Protein AF-A0A3Q9GGA9-F1 (afdb_monomer)

Sequence (286 aa):
MDYTLTLPASIRRTEVAKLIAQATGTEARYLKAPSMAYQIGEYLLTRDARLEGPELTEQLRQVLAGRGITITDPAEEVGLAIMVPAVSLGERGRDNLTALMRAYGPLIARALSLPAPAGVEYIRHEDAGLVARFAWFTTLPDAEVVSACQDFIAALVAMAKTARRVRGRAPQDDNDRYAMRTFLNRLGLTGDEHKTTRRVLTRHLSGNGAWRTPPAPKTPAASEGLGVRPGCRIRLLGDSDTEAGLRAGMEGEVIVVDSLGTIHVAWDDGTSLGLIPGVDRYQVLG

InterPro domains:
  IPR025463 Domain of unknown function DUF4314 [PF14192] (230-284)

Secondary structure (DSSP, 8-state):
-EEEEE--TT--HHHHHHHHHHHHT--EEE--TTT--EEETTEEE-TTSEEESSPPPHHHHHHHHTTT-EEE---------EEEESGGGHHHHHHHHHHHHHHHHHHHHHHTT-SS----EEEEETTTEEEEEE---SSPPPHHHHHHHHHHHHHHHHHHHH-S----S----S-HHHHHHHHHHHTT--SSTTHHHHHHHHTT--S-SS-SS----------------TT-EEEE-S--SSTT---TT-EEEEEEE-TT--EEEEETTS----B-BTTB-EEE--

Structure (mmCIF, N/CA/C/O backbone):
data_AF-A0A3Q9GGA9-F1
#
_entry.id   AF-A0A3Q9GGA9-F1
#
loop_
_atom_site.group_PDB
_atom_site.id
_atom_site.type_symbol
_atom_site.label_atom_id
_atom_site.label_alt_id
_atom_site.label_comp_id
_atom_site.label_asym_id
_atom_site.label_entity_id
_atom_site.label_seq_id
_atom_site.pdbx_PDB_ins_code
_atom_site.Cartn_x
_atom_site.Cartn_y
_atom_site.Cartn_z
_atom_site.occupancy
_atom_site.B_iso_or_equiv
_atom_site.auth_seq_id
_atom_site.auth_comp_id
_atom_site.auth_asym_id
_atom_site.auth_atom_id
_atom_site.pdbx_PDB_model_num
ATOM 1 N N . MET A 1 1 ? -14.017 5.728 16.970 1.00 80.31 1 MET A N 1
ATOM 2 C CA . MET A 1 1 ? -14.692 4.677 16.179 1.00 80.31 1 MET A CA 1
ATOM 3 C C . MET A 1 1 ? -16.156 5.059 16.025 1.00 80.31 1 MET A C 1
ATOM 5 O O . MET A 1 1 ? -16.638 5.841 16.837 1.00 80.31 1 MET A O 1
ATOM 9 N N . ASP A 1 2 ? -16.824 4.581 14.977 1.00 88.12 2 ASP A N 1
ATOM 10 C CA . ASP A 1 2 ? -18.204 4.959 14.649 1.00 88.12 2 ASP A CA 1
ATOM 11 C C . ASP A 1 2 ? -19.031 3.704 14.362 1.00 88.12 2 ASP A C 1
ATOM 13 O O . ASP A 1 2 ? -18.882 3.065 13.322 1.00 88.12 2 ASP A O 1
ATOM 17 N N . TYR A 1 3 ? -19.850 3.318 15.334 1.00 92.19 3 TYR A N 1
ATOM 18 C CA . TYR A 1 3 ? -20.654 2.103 15.298 1.00 92.19 3 TYR A CA 1
ATOM 19 C C . TYR A 1 3 ? -22.065 2.433 14.834 1.00 92.19 3 TYR A C 1
ATOM 21 O O . TYR A 1 3 ? -22.698 3.356 15.352 1.00 92.19 3 TYR A O 1
ATOM 29 N N . THR A 1 4 ? -22.614 1.634 13.925 1.00 93.38 4 THR A N 1
ATOM 30 C CA . THR A 1 4 ? -24.027 1.764 13.548 1.00 93.38 4 THR A CA 1
ATOM 31 C C . THR A 1 4 ? -24.875 0.861 14.437 1.00 93.38 4 THR A C 1
ATOM 33 O O . THR A 1 4 ? -24.661 -0.350 14.481 1.00 93.38 4 THR A O 1
ATOM 36 N N . LEU A 1 5 ? -25.851 1.432 15.149 1.00 95.06 5 LEU A N 1
ATOM 37 C CA . LEU A 1 5 ? -26.781 0.670 15.981 1.00 95.06 5 LEU A CA 1
ATOM 38 C C . LEU A 1 5 ? -28.092 0.448 15.227 1.00 95.06 5 LEU A C 1
ATOM 40 O O . LEU A 1 5 ? -28.821 1.394 14.926 1.00 95.06 5 LEU A O 1
ATOM 44 N N . THR A 1 6 ? -28.438 -0.813 14.986 1.00 95.19 6 THR A N 1
ATOM 45 C CA . THR A 1 6 ? -29.776 -1.175 14.506 1.00 95.19 6 THR A CA 1
ATOM 46 C C . THR A 1 6 ? -30.684 -1.385 15.711 1.00 95.19 6 THR A C 1
ATOM 48 O O . THR A 1 6 ? -30.469 -2.291 16.518 1.00 95.19 6 THR A O 1
ATOM 51 N N . LEU A 1 7 ? -31.685 -0.513 15.857 1.00 94.69 7 LEU A N 1
ATOM 52 C CA . LEU A 1 7 ? -32.603 -0.521 16.996 1.00 94.69 7 LEU A CA 1
ATOM 53 C C . LEU A 1 7 ? -33.878 -1.316 16.664 1.00 94.69 7 LEU A C 1
ATOM 55 O O . LEU A 1 7 ? -34.486 -1.065 15.621 1.00 94.69 7 LEU A O 1
ATOM 59 N N . PRO A 1 8 ? -34.349 -2.210 17.552 1.00 92.62 8 PRO A N 1
ATOM 60 C CA . PRO A 1 8 ? -35.692 -2.773 17.456 1.00 92.62 8 PRO A CA 1
ATOM 61 C C . PRO A 1 8 ? -36.761 -1.678 17.475 1.00 92.62 8 PRO A C 1
ATOM 63 O O . PRO A 1 8 ? -36.614 -0.677 18.177 1.00 92.62 8 PRO A O 1
ATOM 66 N N . ALA A 1 9 ? -37.888 -1.902 16.795 1.00 89.94 9 ALA A N 1
ATOM 67 C CA . ALA A 1 9 ? -38.994 -0.938 16.732 1.00 89.94 9 ALA A CA 1
ATOM 68 C C . ALA A 1 9 ? -39.545 -0.520 18.114 1.00 89.94 9 ALA A C 1
ATOM 70 O O . ALA A 1 9 ? -40.136 0.548 18.255 1.00 89.94 9 ALA A O 1
ATOM 71 N N . SER A 1 10 ? -39.351 -1.355 19.138 1.00 90.50 10 SER A N 1
ATOM 72 C CA . SER A 1 10 ? -39.790 -1.117 20.514 1.00 90.50 10 SER A CA 1
ATOM 73 C C . SER A 1 10 ? -38.845 -0.241 21.345 1.00 90.50 10 SER A C 1
ATOM 75 O O . SER A 1 10 ? -39.246 0.202 22.420 1.00 90.50 10 SER A O 1
ATOM 77 N N . ILE A 1 11 ? -37.615 0.022 20.888 1.00 92.88 11 ILE A N 1
ATOM 78 C CA . ILE A 1 11 ? -36.584 0.706 21.681 1.00 92.88 11 ILE A CA 1
ATOM 79 C C . ILE A 1 11 ? -36.348 2.123 21.171 1.00 92.88 11 ILE A C 1
ATOM 81 O O . ILE A 1 11 ? -36.087 2.366 19.994 1.00 92.88 11 ILE A O 1
ATOM 85 N N . ARG A 1 12 ? -36.373 3.086 22.096 1.00 93.12 12 ARG A N 1
ATOM 86 C CA . ARG A 1 12 ? -36.085 4.497 21.805 1.00 93.12 12 ARG A CA 1
ATOM 87 C C . ARG A 1 12 ? -34.624 4.844 22.078 1.00 93.12 12 ARG A C 1
ATOM 89 O O . ARG A 1 12 ? -34.034 4.359 23.038 1.00 93.12 12 ARG A O 1
ATOM 96 N N . ARG A 1 13 ? -34.062 5.804 21.330 1.00 93.81 13 ARG A N 1
ATOM 97 C CA . ARG A 1 13 ? -32.674 6.287 21.514 1.00 93.81 13 ARG A CA 1
ATOM 98 C C . ARG A 1 13 ? -32.367 6.759 22.942 1.00 93.81 13 ARG A C 1
ATOM 100 O O . ARG A 1 13 ? -31.267 6.553 23.437 1.00 93.81 13 ARG A O 1
ATOM 107 N N . THR A 1 14 ? -33.345 7.351 23.632 1.00 95.12 14 THR A N 1
ATOM 108 C CA . THR A 1 14 ? -33.200 7.725 25.050 1.00 95.12 14 THR A CA 1
ATOM 109 C C . THR A 1 14 ? -32.963 6.522 25.964 1.00 95.12 14 THR A C 1
ATOM 111 O O . THR A 1 14 ? -32.269 6.667 26.965 1.00 95.12 14 THR A O 1
ATOM 114 N N . GLU A 1 15 ? -33.540 5.361 25.659 1.00 95.25 15 GLU A N 1
ATOM 115 C CA . GLU A 1 15 ? -33.334 4.137 26.435 1.00 95.25 15 GLU A CA 1
ATOM 116 C C . GLU A 1 15 ? -31.951 3.559 26.146 1.00 95.25 15 GLU A C 1
ATOM 118 O O . GLU A 1 15 ? -31.249 3.190 27.081 1.00 95.25 15 GLU A O 1
ATOM 123 N N . VAL A 1 16 ? -31.514 3.598 24.884 1.00 96.31 16 VAL A N 1
ATOM 124 C CA . VAL A 1 16 ? -30.141 3.248 24.487 1.00 96.31 16 VAL A CA 1
ATOM 125 C C . VAL A 1 16 ? -29.120 4.115 25.231 1.00 96.31 16 VAL A C 1
ATOM 127 O O . VAL A 1 16 ? -28.198 3.585 25.840 1.00 96.31 16 VAL A O 1
ATOM 130 N N . ALA A 1 17 ? -29.324 5.435 25.277 1.00 96.62 17 ALA A N 1
ATOM 131 C CA . ALA A 1 17 ? -28.444 6.347 26.009 1.00 96.62 17 ALA A CA 1
ATOM 132 C C . ALA A 1 17 ? -28.357 6.003 27.507 1.00 96.62 17 ALA A C 1
ATOM 134 O O . ALA A 1 17 ? -27.271 6.015 28.080 1.00 96.62 17 ALA A O 1
ATOM 135 N N . LYS A 1 18 ? -29.489 5.649 28.135 1.00 95.56 18 LYS A N 1
ATOM 136 C CA . LYS A 1 18 ? -29.531 5.210 29.541 1.00 95.56 18 LYS A CA 1
ATOM 137 C C . LYS A 1 18 ? -28.800 3.885 29.756 1.00 95.56 18 LYS A C 1
ATOM 139 O O . LYS A 1 18 ? -28.110 3.748 30.758 1.00 95.56 18 LYS A O 1
ATOM 144 N N . LEU A 1 19 ? -28.941 2.932 28.836 1.00 95.56 19 LEU A N 1
ATOM 145 C CA . LEU A 1 19 ? -28.246 1.644 28.901 1.00 95.56 19 LEU A CA 1
ATOM 146 C C . LEU A 1 19 ? -26.728 1.828 28.823 1.00 95.56 19 LEU A C 1
ATOM 148 O O . LEU A 1 19 ? -26.008 1.280 29.652 1.00 95.56 19 LEU A O 1
ATOM 152 N N . ILE A 1 20 ? -26.251 2.646 27.880 1.00 95.94 20 ILE A N 1
ATOM 153 C CA . ILE A 1 20 ? -24.819 2.950 27.734 1.00 95.94 20 ILE A CA 1
ATOM 154 C C . ILE A 1 20 ? -24.301 3.677 28.984 1.00 95.94 20 ILE A C 1
ATOM 156 O O . ILE A 1 20 ? -23.245 3.325 29.503 1.00 95.94 20 ILE A O 1
ATOM 160 N N . ALA A 1 21 ? -25.056 4.643 29.514 1.00 96.06 21 ALA A N 1
ATOM 161 C CA . ALA A 1 21 ? -24.714 5.362 30.743 1.00 96.06 21 ALA A CA 1
ATOM 162 C C . ALA A 1 21 ? -24.572 4.415 31.947 1.00 96.06 21 ALA A C 1
ATOM 164 O O . ALA A 1 21 ? -23.571 4.458 32.658 1.00 96.06 21 ALA A O 1
ATOM 165 N N . GLN A 1 22 ? -25.521 3.491 32.125 1.00 94.38 22 GLN A N 1
ATOM 166 C CA . GLN A 1 22 ? -25.471 2.480 33.187 1.00 94.38 22 GLN A CA 1
ATOM 167 C C . GLN A 1 22 ? -24.279 1.534 33.034 1.00 94.38 22 GLN A C 1
ATOM 169 O O . GLN A 1 22 ? -23.590 1.260 34.012 1.00 94.38 22 GLN A O 1
ATOM 174 N N . ALA A 1 23 ? -24.025 1.053 31.817 1.00 92.75 23 ALA A N 1
ATOM 175 C CA . ALA A 1 23 ? -22.935 0.121 31.544 1.00 92.75 23 ALA A CA 1
ATOM 176 C C . ALA A 1 23 ? -21.546 0.765 31.693 1.00 92.75 23 ALA A C 1
ATOM 178 O O . ALA A 1 23 ? -20.603 0.092 32.094 1.00 92.75 23 ALA A O 1
ATOM 179 N N . THR A 1 24 ? -21.418 2.058 31.388 1.00 92.50 24 THR A N 1
ATOM 180 C CA . THR A 1 24 ? -20.147 2.799 31.486 1.00 92.50 24 THR A CA 1
ATOM 181 C C . THR A 1 24 ? -19.965 3.522 32.823 1.00 92.50 24 THR A C 1
ATOM 183 O O . THR A 1 24 ? -18.896 4.070 33.073 1.00 92.50 24 THR A O 1
ATOM 186 N N . GLY A 1 25 ? -20.987 3.545 33.687 1.00 93.12 25 GLY A N 1
ATOM 187 C CA . GLY A 1 25 ? -20.960 4.295 34.946 1.00 93.12 25 GLY A CA 1
ATOM 188 C C . GLY A 1 25 ? -20.923 5.817 34.754 1.00 93.12 25 GLY A C 1
ATOM 189 O O . GLY A 1 25 ? -20.438 6.533 35.627 1.00 93.12 25 GLY A O 1
ATOM 190 N N . THR A 1 26 ? -21.408 6.314 33.614 1.00 94.06 26 THR A N 1
ATOM 191 C CA . THR A 1 26 ? -21.434 7.745 33.268 1.00 94.06 26 THR A CA 1
ATOM 192 C C . THR A 1 26 ? -22.868 8.267 33.162 1.00 94.06 26 THR A C 1
ATOM 194 O O . THR A 1 26 ? -23.826 7.501 33.221 1.00 94.06 26 THR A O 1
ATOM 197 N N . GLU A 1 27 ? -23.051 9.583 33.027 1.00 93.94 27 GLU A N 1
ATOM 198 C CA . GLU A 1 27 ? -24.373 10.191 32.831 1.00 93.94 27 GLU A CA 1
ATOM 199 C C . GLU A 1 27 ? -24.658 10.449 31.341 1.00 93.94 27 GLU A C 1
ATOM 201 O O . GLU A 1 27 ? -23.778 10.874 30.593 1.00 93.94 27 GLU A O 1
ATOM 206 N N . ALA A 1 28 ? -25.909 10.240 30.912 1.00 96.50 28 ALA A N 1
ATOM 207 C CA . ALA A 1 28 ? -26.372 10.575 29.566 1.00 96.50 28 ALA A CA 1
ATOM 208 C C . ALA A 1 28 ? -26.939 12.003 29.502 1.00 96.50 28 ALA A C 1
ATOM 210 O O . ALA A 1 28 ? -28.045 12.269 29.980 1.00 96.50 28 ALA A O 1
ATOM 211 N N . ARG A 1 29 ? -26.238 12.912 28.821 1.00 97.31 29 ARG A N 1
ATOM 212 C CA . ARG A 1 29 ? -26.657 14.306 28.618 1.00 97.31 29 ARG A CA 1
ATOM 213 C C . ARG A 1 29 ? -27.181 14.536 27.202 1.00 97.31 29 ARG A C 1
ATOM 215 O O . ARG A 1 29 ? -26.458 14.374 26.225 1.00 97.31 29 ARG A O 1
ATOM 222 N N . TYR A 1 30 ? -28.426 14.991 27.077 1.00 97.06 30 TYR A N 1
ATOM 223 C CA . TYR A 1 30 ? -29.014 15.357 25.783 1.00 97.06 30 TYR A CA 1
ATOM 224 C C . TYR A 1 30 ? -28.527 16.735 25.302 1.00 97.06 30 TYR A C 1
ATOM 226 O O . TYR A 1 30 ? -28.692 17.734 26.00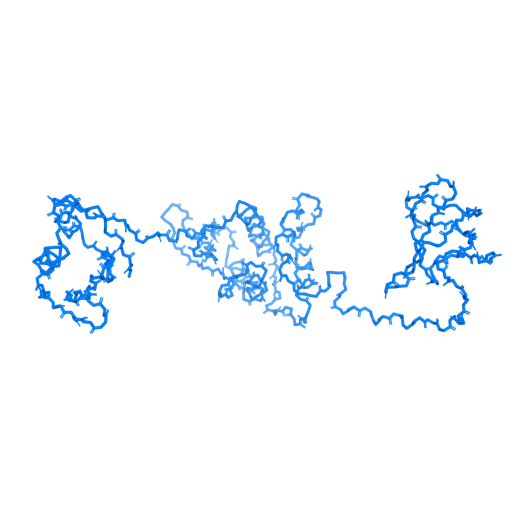8 1.00 97.06 30 TYR A O 1
ATOM 234 N N . LEU A 1 31 ? -27.966 16.805 24.091 1.00 95.56 31 LEU A N 1
ATOM 235 C CA . LEU A 1 31 ? -27.296 17.998 23.550 1.00 95.56 31 LEU A CA 1
ATOM 236 C C . LEU A 1 31 ? -28.227 19.008 22.853 1.00 95.56 31 LEU A C 1
ATOM 238 O O . LEU A 1 31 ? -27.761 20.061 22.431 1.00 95.56 31 LEU A O 1
ATOM 242 N N . LYS A 1 32 ? -29.543 18.744 22.800 1.00 94.38 32 LYS A N 1
ATOM 243 C CA . LYS A 1 32 ? -30.561 19.607 22.154 1.00 94.38 32 LYS A CA 1
ATOM 244 C C . LYS A 1 32 ? -30.238 19.898 20.672 1.00 94.38 32 LYS A C 1
ATOM 246 O O . LYS A 1 32 ? -29.364 19.278 20.078 1.00 94.38 32 LYS A O 1
ATOM 251 N N . ALA A 1 33 ? -31.021 20.759 20.023 1.00 90.56 33 ALA A N 1
ATOM 252 C CA . ALA A 1 33 ? -30.777 21.158 18.635 1.00 90.56 33 ALA A CA 1
ATOM 253 C C . ALA A 1 33 ? -29.443 21.934 18.504 1.00 90.56 33 ALA A C 1
ATOM 255 O O . ALA A 1 33 ? -29.099 22.669 19.432 1.00 90.56 33 ALA A O 1
ATOM 256 N N . PRO A 1 34 ? -28.708 21.810 17.378 1.00 89.31 34 PRO A N 1
ATOM 257 C CA . PRO A 1 34 ? -29.097 21.123 16.139 1.00 89.31 34 PRO A CA 1
ATOM 258 C C . PRO A 1 34 ? -28.774 19.618 16.098 1.00 89.31 34 PRO A C 1
ATOM 260 O O . PRO A 1 34 ? -29.365 18.910 15.289 1.00 89.31 34 PRO A O 1
ATOM 263 N N . SER A 1 35 ? -27.883 19.108 16.956 1.00 92.75 35 SER A N 1
ATOM 264 C CA . SER A 1 35 ? -27.409 17.715 16.865 1.00 92.75 35 SER A CA 1
ATOM 265 C C . SER A 1 35 ? -28.417 16.692 17.392 1.00 92.75 35 SER A C 1
ATOM 267 O O . SER A 1 35 ? -28.511 15.580 16.876 1.00 92.75 35 SER A O 1
ATOM 269 N N . MET A 1 36 ? -29.172 17.054 18.435 1.00 95.75 36 MET A N 1
ATOM 270 C CA . MET A 1 36 ? -30.090 16.172 19.163 1.00 95.75 36 MET A CA 1
ATOM 271 C C . MET A 1 36 ? -29.412 14.879 19.659 1.00 95.75 36 MET A C 1
ATOM 273 O O . MET A 1 36 ? -30.080 13.870 19.872 1.00 95.75 36 MET A O 1
ATOM 277 N N . ALA A 1 37 ? -28.093 14.875 19.838 1.00 96.81 37 ALA A N 1
ATOM 278 C CA . ALA A 1 37 ? -27.340 13.703 20.278 1.00 96.81 37 ALA A CA 1
ATOM 279 C C . ALA A 1 37 ? -27.382 13.529 21.810 1.00 96.81 37 ALA A C 1
ATOM 281 O O . ALA A 1 37 ? -27.782 14.442 22.540 1.00 96.81 37 ALA A O 1
ATOM 282 N N . TYR A 1 38 ? -26.966 12.361 22.301 1.00 97.69 38 TYR A N 1
ATOM 283 C CA . TYR A 1 38 ? -26.700 12.118 23.722 1.00 97.69 38 TYR A CA 1
ATOM 284 C C . TYR A 1 38 ? -25.195 11.952 23.944 1.00 97.69 38 TYR A C 1
ATOM 286 O O . TYR A 1 38 ? -24.601 11.038 23.382 1.00 97.69 38 TYR A O 1
ATOM 294 N N . GLN A 1 39 ? -24.597 12.808 24.773 1.00 97.62 39 GLN A N 1
ATOM 295 C CA . GLN A 1 39 ? -23.230 12.636 25.269 1.00 97.62 39 GLN A CA 1
ATOM 296 C C . GLN A 1 39 ? -23.253 11.705 26.483 1.00 97.62 39 GLN A C 1
ATOM 298 O O . GLN A 1 39 ? -24.007 11.964 27.423 1.00 97.62 39 GLN A O 1
ATOM 303 N N . ILE A 1 40 ? -22.456 10.639 26.469 1.00 97.62 40 ILE A N 1
ATOM 304 C CA . ILE A 1 40 ? -22.396 9.606 27.510 1.00 97.62 40 ILE A CA 1
ATOM 305 C C . ILE A 1 40 ? -20.919 9.286 27.776 1.00 97.62 40 ILE A C 1
ATOM 307 O O . ILE A 1 40 ? -20.323 8.443 27.107 1.00 97.62 40 ILE A O 1
ATOM 311 N N . GLY A 1 41 ? -20.292 10.014 28.703 1.00 94.69 41 GLY A N 1
ATOM 312 C CA . GLY A 1 41 ? -18.838 9.939 28.882 1.00 94.69 41 GLY A CA 1
ATOM 313 C C . GLY A 1 41 ? -18.100 10.306 27.589 1.00 94.69 41 GLY A C 1
ATOM 314 O O . GLY A 1 41 ? -18.317 11.390 27.050 1.00 94.69 41 GLY A O 1
ATOM 315 N N . GLU A 1 42 ? -17.267 9.395 27.081 1.00 94.38 42 GLU A N 1
ATOM 316 C CA . GLU A 1 42 ? -16.546 9.530 25.801 1.00 94.38 42 GLU A CA 1
ATOM 317 C C . GLU A 1 42 ? -17.373 9.118 24.573 1.00 94.38 42 GLU A C 1
ATOM 319 O O . GLU A 1 42 ? -16.915 9.272 23.441 1.00 94.38 42 GLU A O 1
ATOM 324 N N . TYR A 1 43 ? -18.587 8.606 24.779 1.00 96.69 43 TYR A N 1
ATOM 325 C CA . TYR A 1 43 ? -19.476 8.212 23.696 1.00 96.69 43 TYR A CA 1
ATOM 326 C C . TYR A 1 43 ? -20.451 9.329 23.317 1.00 96.69 43 TYR A C 1
ATOM 328 O O . TYR A 1 43 ? -20.988 10.037 24.172 1.00 96.69 43 TYR A O 1
ATOM 336 N N . LEU A 1 44 ? -20.754 9.429 22.029 1.00 97.31 44 LEU A N 1
ATOM 337 C CA . LEU A 1 44 ? -21.772 10.299 21.462 1.00 97.31 44 LEU A CA 1
ATOM 338 C C . LEU A 1 44 ? -22.768 9.452 20.665 1.00 97.31 44 LEU A C 1
ATOM 340 O O . LEU A 1 44 ? -22.448 8.905 19.615 1.00 97.31 44 LEU A O 1
ATOM 344 N N . LEU A 1 45 ? -24.001 9.357 21.157 1.00 97.38 45 LEU A N 1
ATOM 345 C CA . LEU A 1 45 ? -25.092 8.681 20.459 1.00 97.38 45 LEU A CA 1
ATOM 346 C C . LEU A 1 45 ? -25.867 9.695 19.607 1.00 97.38 45 LEU A C 1
ATOM 348 O O . LEU A 1 45 ? -26.646 10.504 20.129 1.00 97.38 45 LEU A O 1
ATOM 352 N N . THR A 1 46 ? -25.646 9.657 18.297 1.00 96.75 46 THR A N 1
ATOM 353 C CA . THR A 1 46 ? -26.182 10.612 17.319 1.00 96.75 46 THR A CA 1
ATOM 354 C C . THR A 1 46 ? -27.667 10.404 17.039 1.00 96.75 46 THR A C 1
ATOM 356 O O . THR A 1 46 ? -28.274 9.407 17.440 1.00 96.75 46 THR A O 1
ATOM 359 N N . ARG A 1 47 ? -28.292 11.352 16.324 1.00 94.56 47 ARG A N 1
ATOM 360 C CA . ARG A 1 47 ? -29.722 11.267 16.008 1.00 94.56 47 ARG A CA 1
ATOM 361 C C . ARG A 1 47 ? -30.081 10.004 15.223 1.00 94.56 47 ARG A C 1
ATOM 363 O O . ARG A 1 47 ? -31.127 9.413 15.499 1.00 94.56 47 ARG A O 1
ATOM 370 N N . ASP A 1 48 ? -29.187 9.589 14.339 1.00 92.81 48 ASP A N 1
ATOM 371 C CA . ASP A 1 48 ? -29.389 8.516 13.368 1.00 92.81 48 ASP A CA 1
ATOM 372 C C . ASP A 1 48 ? -28.906 7.154 13.907 1.00 92.81 48 ASP A C 1
ATOM 374 O O . ASP A 1 48 ? -28.543 6.266 13.147 1.00 92.81 48 ASP A O 1
ATOM 378 N N . ALA A 1 49 ? -28.898 7.000 15.239 1.00 93.44 49 ALA A N 1
ATOM 379 C CA . ALA A 1 49 ? -28.494 5.787 15.951 1.00 93.44 49 ALA A CA 1
ATOM 380 C C . ALA A 1 49 ? -27.054 5.325 15.651 1.00 93.44 49 ALA A C 1
ATOM 382 O O . ALA A 1 49 ? -26.751 4.136 15.726 1.00 93.44 49 ALA A O 1
ATOM 383 N N . ARG A 1 50 ? -26.142 6.267 15.380 1.00 94.38 50 ARG A N 1
ATOM 384 C CA . ARG A 1 50 ? -24.698 5.992 15.376 1.00 94.38 50 ARG A CA 1
ATOM 385 C C . ARG A 1 50 ? -24.110 6.287 16.743 1.00 94.38 50 ARG A C 1
ATOM 387 O O . ARG A 1 50 ? -24.498 7.268 17.380 1.00 94.38 50 ARG A O 1
ATOM 394 N N . LEU A 1 51 ? -23.203 5.437 17.191 1.00 95.88 51 LEU A N 1
ATOM 395 C CA . LEU A 1 51 ? -22.467 5.610 18.430 1.00 95.88 51 LEU A CA 1
ATOM 396 C C . LEU A 1 51 ? -21.019 5.927 18.074 1.00 95.88 51 LEU A C 1
ATOM 398 O O . LEU A 1 51 ? -20.296 5.072 17.579 1.00 95.88 51 LEU A O 1
ATOM 402 N N . GLU A 1 52 ? -20.602 7.157 18.315 1.00 95.12 52 GLU A N 1
ATOM 403 C CA . GLU A 1 52 ? -19.219 7.587 18.131 1.00 95.12 52 GLU A CA 1
ATOM 404 C C . GLU A 1 52 ? -18.498 7.500 19.476 1.00 95.12 52 GLU A C 1
ATOM 406 O O . GLU A 1 52 ? -19.072 7.856 20.502 1.00 95.12 52 GLU A O 1
ATOM 411 N N . GLY A 1 53 ? -17.260 7.012 19.512 1.00 93.06 53 GLY A N 1
ATOM 412 C CA . GLY A 1 53 ? -16.500 6.917 20.763 1.00 93.06 53 GLY A CA 1
ATOM 413 C C . GLY A 1 53 ? -15.341 5.918 20.719 1.00 93.06 53 GLY A C 1
ATOM 414 O O . GLY A 1 53 ? -14.902 5.543 19.621 1.00 93.06 53 GLY A O 1
ATOM 415 N N . PRO A 1 54 ? -14.813 5.513 21.889 1.00 91.94 54 PRO A N 1
ATOM 416 C CA . PRO A 1 54 ? -13.750 4.511 22.001 1.00 91.94 54 PRO A CA 1
ATOM 417 C C . PRO A 1 54 ? -14.226 3.094 21.624 1.00 91.94 54 PRO A C 1
ATOM 419 O O . PRO A 1 54 ? -15.345 2.891 21.147 1.00 91.94 54 PRO A O 1
ATOM 422 N N . GLU A 1 55 ? -13.345 2.103 21.777 1.00 90.19 55 GLU A N 1
ATOM 423 C CA . GLU A 1 55 ? -13.673 0.698 21.530 1.00 90.19 55 GLU A CA 1
ATOM 424 C C . GLU A 1 55 ? -14.767 0.190 22.483 1.00 90.19 55 GLU A C 1
ATOM 426 O O . GLU A 1 55 ? -14.681 0.397 23.696 1.00 90.19 55 GLU A O 1
ATOM 431 N N . LEU A 1 56 ? -15.810 -0.462 21.950 1.00 91.50 56 LEU A N 1
ATOM 432 C CA . LEU A 1 56 ? -16.894 -0.985 22.787 1.00 91.50 56 LEU A CA 1
ATOM 433 C C . LEU A 1 56 ? -16.406 -2.183 23.599 1.00 91.50 56 LEU A C 1
ATOM 435 O O . LEU A 1 56 ? -16.023 -3.210 23.037 1.00 91.50 56 LEU A O 1
ATOM 439 N N . THR A 1 57 ? -16.505 -2.078 24.923 1.00 91.75 57 THR A N 1
ATOM 440 C CA . THR A 1 57 ? -16.207 -3.190 25.827 1.00 91.75 57 THR A CA 1
ATOM 441 C C . THR A 1 57 ? -17.194 -4.338 25.631 1.00 91.75 57 THR A C 1
ATOM 443 O O . THR A 1 57 ? -18.367 -4.128 25.311 1.00 91.75 57 THR A O 1
ATOM 446 N N . GLU A 1 58 ? -16.746 -5.564 25.900 1.00 90.94 58 GLU A N 1
ATOM 447 C CA . GLU A 1 58 ? -17.593 -6.758 25.805 1.00 90.94 58 GLU A CA 1
ATOM 448 C C . GLU A 1 58 ? -18.847 -6.647 26.687 1.00 90.94 58 GLU A C 1
ATOM 450 O O . GLU A 1 58 ? -19.952 -6.976 26.265 1.00 90.94 58 GLU A O 1
ATOM 455 N N . GLN A 1 59 ? -18.711 -6.070 27.884 1.00 92.56 59 GLN A N 1
ATOM 456 C CA . GLN A 1 59 ? -19.846 -5.800 28.766 1.00 92.56 59 GLN A CA 1
ATOM 457 C C . GLN A 1 59 ? -20.888 -4.886 28.103 1.00 92.56 59 GLN A C 1
ATOM 459 O O . GLN A 1 59 ? -22.087 -5.159 28.176 1.00 92.56 59 GLN A O 1
ATOM 464 N N . LEU A 1 60 ? -20.456 -3.804 27.446 1.00 94.06 60 LEU A N 1
ATOM 465 C CA . LEU A 1 60 ? -21.369 -2.891 26.765 1.00 94.06 60 LEU A CA 1
ATOM 466 C C . LEU A 1 60 ? -22.040 -3.569 25.563 1.00 94.06 60 LEU A C 1
ATOM 468 O O . LEU A 1 60 ? -23.250 -3.416 25.376 1.00 94.06 60 LEU A O 1
ATOM 472 N N . ARG A 1 61 ? -21.286 -4.368 24.795 1.00 94.56 61 ARG A N 1
ATOM 473 C CA . ARG A 1 61 ? -21.827 -5.173 23.688 1.00 94.56 61 ARG A CA 1
ATOM 474 C C . ARG A 1 61 ? -22.910 -6.132 24.175 1.00 94.56 61 ARG A C 1
ATOM 476 O O . ARG A 1 61 ? -23.996 -6.153 23.601 1.00 94.56 61 ARG A O 1
ATOM 483 N N . GLN A 1 62 ? -22.667 -6.843 25.275 1.00 93.56 62 GLN A N 1
ATOM 484 C CA . GLN A 1 62 ? -23.639 -7.759 25.879 1.00 93.56 62 GLN A CA 1
ATOM 485 C C . GLN A 1 62 ? -24.893 -7.046 26.391 1.00 93.56 62 GLN A C 1
ATOM 487 O O . GLN A 1 62 ? -26.002 -7.528 26.166 1.00 93.56 62 GLN A O 1
ATOM 492 N N . VAL A 1 63 ? -24.749 -5.884 27.038 1.00 94.50 63 VAL A N 1
ATOM 493 C CA . VAL A 1 63 ? -25.897 -5.094 27.522 1.00 94.50 63 VAL A CA 1
ATOM 494 C C . VAL A 1 63 ? -26.784 -4.633 26.363 1.00 94.50 63 VAL A C 1
ATOM 496 O O . VAL A 1 63 ? -28.012 -4.722 26.450 1.00 94.50 63 VAL A O 1
ATOM 499 N N . LEU A 1 64 ? -26.180 -4.156 25.272 1.00 95.00 64 LEU A N 1
ATOM 500 C CA . LEU A 1 64 ? -26.911 -3.718 24.081 1.00 95.00 64 LEU A CA 1
ATOM 501 C C . LEU A 1 64 ? -27.561 -4.911 23.358 1.00 95.00 64 LEU A C 1
ATOM 503 O O . LEU A 1 64 ? -28.763 -4.877 23.074 1.00 95.00 64 LEU A O 1
ATOM 507 N N . ALA A 1 65 ? -26.816 -5.999 23.157 1.00 94.31 65 ALA A N 1
ATOM 508 C CA . ALA A 1 65 ? -27.319 -7.226 22.540 1.00 94.31 65 ALA A CA 1
ATOM 509 C C . ALA A 1 65 ? -28.458 -7.867 23.351 1.00 94.31 65 ALA A C 1
ATOM 511 O O . ALA A 1 65 ? -29.450 -8.310 22.776 1.00 94.31 65 ALA A O 1
ATOM 512 N N . GLY A 1 66 ? -28.383 -7.836 24.686 1.00 93.56 66 GLY A N 1
ATOM 513 C CA . GLY A 1 66 ? -29.438 -8.317 25.586 1.00 93.56 66 GLY A CA 1
ATOM 514 C C . GLY A 1 66 ? -30.756 -7.541 25.475 1.00 93.56 66 GLY A C 1
ATOM 515 O O . GLY A 1 66 ? -31.795 -8.002 25.945 1.00 93.56 66 GLY A O 1
ATOM 516 N N . ARG A 1 67 ? -30.741 -6.374 24.822 1.00 94.50 67 ARG A N 1
ATOM 517 C CA . ARG A 1 67 ? -31.934 -5.596 24.461 1.00 94.50 67 ARG A CA 1
ATOM 518 C C . ARG A 1 67 ? -32.307 -5.732 22.982 1.00 94.50 67 ARG A C 1
ATOM 520 O O . ARG A 1 67 ? -33.183 -5.018 22.514 1.00 94.50 67 ARG A O 1
ATOM 527 N N . GLY A 1 68 ? -31.670 -6.638 22.246 1.00 93.88 68 GLY A N 1
ATOM 528 C CA . GLY A 1 68 ? -31.895 -6.831 20.814 1.00 93.88 68 GLY A CA 1
ATOM 529 C C . GLY A 1 68 ? -31.317 -5.715 19.942 1.00 93.88 68 GLY A C 1
ATOM 530 O O . GLY A 1 68 ? -31.695 -5.608 18.781 1.00 93.88 68 GLY A O 1
ATOM 531 N N . ILE A 1 69 ? -30.433 -4.867 20.478 1.00 96.12 69 ILE A N 1
ATOM 532 C CA . ILE A 1 69 ? -29.750 -3.833 19.696 1.00 96.12 69 ILE A CA 1
ATOM 533 C C . ILE A 1 69 ? -28.577 -4.494 18.981 1.00 96.12 69 ILE A C 1
ATOM 535 O O . ILE A 1 69 ? -27.644 -4.976 19.627 1.00 96.12 69 ILE A O 1
ATOM 539 N N . THR A 1 70 ? -28.615 -4.514 17.652 1.00 94.12 70 THR A N 1
ATOM 540 C CA . THR A 1 70 ? -27.505 -5.036 16.851 1.00 94.12 70 THR A CA 1
ATOM 541 C C . THR A 1 70 ? -26.486 -3.931 16.634 1.00 94.12 70 THR A C 1
ATOM 543 O O . THR A 1 70 ? -26.817 -2.852 16.141 1.00 94.12 70 THR A O 1
ATOM 546 N N . ILE A 1 71 ? -25.239 -4.208 16.994 1.00 93.12 71 ILE A N 1
ATOM 547 C CA . ILE A 1 71 ? -24.108 -3.322 16.742 1.00 93.12 71 ILE A CA 1
ATOM 548 C C . ILE A 1 71 ? -23.475 -3.777 15.435 1.00 93.12 71 ILE A C 1
ATOM 550 O O . ILE A 1 71 ? -23.081 -4.932 15.306 1.00 93.12 71 ILE A O 1
ATOM 554 N N . THR A 1 72 ? -23.402 -2.875 14.466 1.00 90.50 72 THR A N 1
ATOM 555 C CA . THR A 1 72 ? -22.518 -3.030 13.313 1.00 90.50 72 THR A CA 1
ATOM 556 C C . THR A 1 72 ? -21.265 -2.241 13.631 1.00 90.50 72 THR A C 1
ATOM 558 O O . THR A 1 72 ? -21.327 -1.016 13.790 1.00 90.50 72 THR A O 1
ATOM 561 N N . ASP A 1 73 ? -20.154 -2.952 13.786 1.00 83.00 73 ASP A N 1
ATOM 562 C CA . ASP A 1 73 ? -18.853 -2.321 13.933 1.00 83.00 73 ASP A CA 1
ATOM 563 C C . ASP A 1 73 ? -18.593 -1.372 12.756 1.00 83.00 73 ASP A C 1
ATOM 565 O O . ASP A 1 73 ? -19.097 -1.624 11.652 1.00 83.00 73 ASP A O 1
ATOM 569 N N . PRO A 1 74 ? -17.850 -0.262 12.960 1.00 73.19 74 PRO A N 1
ATOM 570 C CA . PRO A 1 74 ? -17.270 0.437 11.823 1.00 73.19 74 PRO A CA 1
ATOM 571 C C . PRO A 1 74 ? -16.625 -0.630 10.953 1.00 73.19 74 PRO A C 1
ATOM 573 O O . PRO A 1 74 ? -15.984 -1.530 11.498 1.00 73.19 74 PRO A O 1
ATOM 576 N N . ALA A 1 75 ? -16.836 -0.562 9.636 1.00 63.31 75 ALA A N 1
ATOM 577 C CA . ALA A 1 75 ? -16.122 -1.449 8.737 1.00 63.31 75 ALA A CA 1
ATOM 578 C C . ALA A 1 75 ? -14.654 -1.380 9.157 1.00 63.31 75 ALA A C 1
ATOM 580 O O . ALA A 1 75 ? -14.057 -0.301 9.109 1.00 63.31 75 ALA A O 1
ATOM 581 N N . GLU A 1 76 ? -14.112 -2.489 9.669 1.00 55.78 76 GLU A N 1
ATOM 582 C CA . GLU A 1 76 ? -12.676 -2.600 9.781 1.00 55.78 76 GLU A CA 1
ATOM 583 C C . GLU A 1 76 ? -12.221 -2.379 8.350 1.00 55.78 76 GLU A C 1
ATOM 585 O O . GLU A 1 76 ? -12.540 -3.161 7.449 1.00 55.78 76 GLU A O 1
ATOM 590 N N . GLU A 1 77 ? -11.583 -1.243 8.094 1.00 57.22 77 GLU A N 1
ATOM 591 C CA . GLU A 1 77 ? -10.816 -1.098 6.881 1.00 57.22 77 GLU A CA 1
ATOM 592 C C . GLU A 1 77 ? -9.685 -2.119 7.051 1.00 57.22 77 GLU A C 1
ATOM 594 O O . GLU A 1 77 ? -8.657 -1.874 7.684 1.00 57.22 77 GLU A O 1
ATOM 599 N N . VAL A 1 78 ? -9.968 -3.358 6.642 1.00 69.31 78 VAL A N 1
ATOM 600 C CA . VAL A 1 78 ? -9.016 -4.454 6.680 1.00 69.31 78 VAL A CA 1
ATOM 601 C C . VAL A 1 78 ? -8.061 -4.165 5.541 1.00 69.31 78 VAL A C 1
ATOM 603 O O . VAL A 1 78 ? -8.363 -4.401 4.372 1.00 69.31 78 VAL A O 1
ATOM 606 N N . GLY A 1 79 ? -6.931 -3.565 5.887 1.00 82.62 79 GLY A N 1
ATOM 607 C CA . GLY A 1 79 ? -5.852 -3.291 4.958 1.00 82.62 79 GLY A CA 1
ATOM 608 C C . GLY A 1 79 ? -5.147 -4.560 4.484 1.00 82.62 79 GLY A C 1
ATOM 609 O O . GLY A 1 79 ? -5.266 -5.639 5.063 1.00 82.62 79 GLY A O 1
ATOM 610 N N . LEU A 1 80 ? -4.338 -4.420 3.437 1.00 91.56 80 LEU A N 1
ATOM 611 C CA . LEU A 1 80 ? -3.424 -5.471 2.998 1.00 91.56 80 LEU A CA 1
ATOM 612 C C . LEU A 1 80 ? -2.058 -5.292 3.670 1.00 91.56 80 LEU A C 1
ATOM 614 O O . LEU A 1 80 ? -1.413 -4.253 3.512 1.00 91.56 80 LEU A O 1
ATOM 618 N N . ALA A 1 81 ? -1.575 -6.343 4.337 1.00 93.19 81 ALA A N 1
ATOM 619 C CA . ALA A 1 81 ? -0.195 -6.437 4.800 1.00 93.19 81 ALA A CA 1
ATOM 620 C C . ALA A 1 81 ? 0.512 -7.624 4.138 1.00 93.19 81 ALA A C 1
ATOM 622 O O . ALA A 1 81 ? 0.194 -8.780 4.411 1.00 93.19 81 ALA A O 1
ATOM 623 N N . ILE A 1 82 ? 1.504 -7.341 3.292 1.00 95.56 82 ILE A N 1
ATOM 624 C CA . ILE A 1 82 ? 2.370 -8.376 2.713 1.00 95.56 82 ILE A CA 1
ATOM 625 C C . ILE A 1 82 ? 3.564 -8.572 3.648 1.00 95.56 82 ILE A C 1
ATOM 627 O O . ILE A 1 82 ? 4.205 -7.604 4.062 1.00 95.56 82 ILE A O 1
ATOM 631 N N . MET A 1 83 ? 3.856 -9.822 4.004 1.00 95.44 83 MET A N 1
ATOM 632 C CA . MET A 1 83 ? 4.927 -10.180 4.932 1.00 95.44 83 MET A CA 1
ATOM 633 C C . MET A 1 83 ? 5.919 -11.125 4.273 1.00 95.44 83 MET A C 1
ATOM 635 O O . MET A 1 83 ? 5.533 -12.130 3.682 1.00 95.44 83 MET A O 1
ATOM 639 N N . VAL A 1 84 ? 7.206 -10.813 4.404 1.00 94.88 84 VAL A N 1
ATOM 640 C CA . VAL A 1 84 ? 8.289 -11.640 3.865 1.00 94.88 84 VAL A CA 1
ATOM 641 C C . VAL A 1 84 ? 9.283 -11.978 4.978 1.00 94.88 84 VAL A C 1
ATOM 643 O O . VAL A 1 84 ? 9.705 -11.065 5.693 1.00 94.88 84 VAL A O 1
ATOM 646 N N . PRO A 1 85 ? 9.707 -13.249 5.141 1.00 94.94 85 PRO A N 1
ATOM 647 C CA . PRO A 1 85 ? 10.718 -13.620 6.128 1.00 94.94 85 PRO A CA 1
ATOM 648 C C . PRO A 1 85 ? 12.026 -12.840 5.941 1.00 94.94 85 PRO A C 1
ATOM 650 O O . PRO A 1 85 ? 12.779 -13.042 4.982 1.00 94.94 85 PRO A O 1
ATOM 653 N N . ALA A 1 86 ? 12.327 -11.959 6.893 1.00 94.69 86 ALA A N 1
ATOM 654 C CA . ALA A 1 86 ? 13.477 -11.062 6.843 1.00 94.69 86 ALA A CA 1
ATOM 655 C C . ALA A 1 86 ? 14.757 -11.686 7.397 1.00 94.69 86 ALA A C 1
ATOM 657 O O . ALA A 1 86 ? 15.847 -11.163 7.167 1.00 94.69 86 ALA A O 1
ATOM 658 N N . VAL A 1 87 ? 14.655 -12.835 8.067 1.00 88.94 87 VAL A N 1
ATOM 659 C CA . VAL A 1 87 ? 15.826 -13.607 8.507 1.00 88.94 87 VAL A CA 1
ATOM 660 C C . VAL A 1 87 ? 16.729 -13.942 7.312 1.00 88.94 87 VAL A C 1
ATOM 662 O O . VAL A 1 87 ? 17.943 -13.760 7.374 1.00 88.94 87 VAL A O 1
ATOM 665 N N . SER A 1 88 ? 16.135 -14.335 6.180 1.00 85.81 88 SER A N 1
ATOM 666 C CA . SER A 1 88 ? 16.872 -14.742 4.973 1.00 85.81 88 SER A CA 1
ATOM 667 C C . SER A 1 88 ? 17.523 -13.589 4.189 1.00 85.81 88 SER A C 1
ATOM 669 O O . SER A 1 88 ? 18.340 -13.839 3.300 1.00 85.81 88 SER A O 1
ATOM 671 N N . LEU A 1 89 ? 17.172 -12.335 4.500 1.00 91.81 89 LEU A N 1
ATOM 672 C CA . LEU A 1 89 ? 17.757 -11.133 3.894 1.00 91.81 89 LEU A CA 1
ATOM 673 C C . LEU A 1 89 ? 19.137 -10.799 4.487 1.00 91.81 89 LEU A C 1
ATOM 675 O O . LEU A 1 89 ? 19.940 -10.128 3.837 1.00 91.81 89 LEU A O 1
ATOM 679 N N . GLY A 1 90 ? 19.424 -11.245 5.716 1.00 92.62 90 GLY A N 1
ATOM 680 C CA . GLY A 1 90 ? 20.589 -10.787 6.476 1.00 92.62 90 GLY A CA 1
ATOM 681 C C . GLY A 1 90 ? 20.516 -9.291 6.816 1.00 92.62 90 GLY A C 1
ATOM 682 O O . GLY A 1 90 ? 19.554 -8.597 6.499 1.00 92.62 90 GLY A O 1
ATOM 683 N N . GLU A 1 91 ? 21.521 -8.763 7.511 1.00 94.00 91 GLU A N 1
ATOM 684 C CA . GLU A 1 91 ? 21.580 -7.332 7.861 1.00 94.00 91 GLU A CA 1
ATOM 685 C C . GLU A 1 91 ? 21.691 -6.438 6.620 1.00 94.00 91 GLU A C 1
ATOM 687 O O . GLU A 1 91 ? 20.837 -5.589 6.387 1.00 94.00 91 GLU A O 1
ATOM 692 N N . ARG A 1 92 ? 22.642 -6.738 5.729 1.00 94.94 92 ARG A N 1
ATOM 693 C CA . ARG A 1 92 ? 22.851 -5.970 4.493 1.00 94.94 92 ARG A CA 1
ATOM 694 C C . ARG A 1 92 ? 21.619 -5.932 3.588 1.00 94.94 92 ARG A C 1
ATOM 696 O O . ARG A 1 92 ? 21.324 -4.894 3.005 1.00 94.94 92 ARG A O 1
ATOM 703 N N . GLY A 1 93 ? 20.913 -7.055 3.444 1.00 96.00 93 GLY A N 1
ATOM 704 C CA . GLY A 1 93 ? 19.696 -7.097 2.638 1.00 96.00 93 GLY A CA 1
ATOM 705 C C . GLY A 1 93 ? 18.590 -6.238 3.241 1.00 96.00 93 GLY A C 1
ATOM 706 O O . GLY A 1 93 ? 17.902 -5.530 2.508 1.00 96.00 93 GLY A O 1
ATOM 707 N N . ARG A 1 94 ? 18.466 -6.219 4.574 1.00 96.38 94 ARG A N 1
ATOM 708 C CA . ARG A 1 94 ? 17.520 -5.341 5.275 1.00 96.38 94 ARG A CA 1
ATOM 709 C C . ARG A 1 94 ? 17.885 -3.863 5.125 1.00 96.38 94 ARG A C 1
ATOM 711 O O . ARG A 1 94 ? 17.001 -3.052 4.843 1.00 96.38 94 ARG A O 1
ATOM 718 N N . ASP A 1 95 ? 19.165 -3.513 5.215 1.00 95.69 95 ASP A N 1
ATOM 719 C CA . ASP A 1 95 ? 19.635 -2.140 4.977 1.00 95.69 95 ASP A CA 1
ATOM 720 C C . ASP A 1 95 ? 19.360 -1.692 3.540 1.00 95.69 95 ASP A C 1
ATOM 722 O O . ASP A 1 95 ? 18.847 -0.595 3.305 1.00 95.69 95 ASP A O 1
ATOM 726 N N . ASN A 1 96 ? 19.638 -2.563 2.567 1.00 96.19 96 ASN A N 1
ATOM 727 C CA . ASN A 1 96 ? 19.334 -2.309 1.164 1.00 96.19 96 ASN A CA 1
ATOM 728 C C . ASN A 1 96 ? 17.832 -2.110 0.939 1.00 96.19 96 ASN A C 1
ATOM 730 O O . ASN A 1 96 ? 17.440 -1.150 0.278 1.00 96.19 96 ASN A O 1
ATOM 734 N N . LEU A 1 97 ? 16.989 -2.991 1.483 1.00 96.06 97 LEU A N 1
ATOM 735 C CA . LEU A 1 97 ? 15.536 -2.895 1.336 1.00 96.06 97 LEU A CA 1
ATOM 736 C C . LEU A 1 97 ? 15.006 -1.597 1.957 1.00 96.06 97 LEU A C 1
ATOM 738 O O . LEU A 1 97 ? 14.218 -0.889 1.334 1.00 96.06 97 LEU A O 1
ATOM 742 N N . THR A 1 98 ? 15.514 -1.229 3.133 1.00 95.69 98 THR A N 1
ATOM 743 C CA . THR A 1 98 ? 15.174 0.028 3.814 1.00 95.69 98 THR A CA 1
ATOM 744 C C . THR A 1 98 ? 15.594 1.241 2.983 1.00 95.69 98 THR A C 1
ATOM 746 O O . THR A 1 98 ? 14.823 2.187 2.822 1.00 95.69 98 THR A O 1
ATOM 749 N N . ALA A 1 99 ? 16.795 1.217 2.400 1.00 95.06 99 ALA A N 1
ATOM 750 C CA . ALA A 1 99 ? 17.283 2.285 1.531 1.00 95.06 99 ALA A CA 1
ATOM 751 C C . ALA A 1 99 ? 16.490 2.385 0.215 1.00 95.06 99 ALA A C 1
ATOM 753 O O . ALA A 1 99 ? 16.234 3.497 -0.251 1.00 95.06 99 ALA A O 1
ATOM 754 N N . LEU A 1 100 ? 16.070 1.255 -0.366 1.00 94.88 100 LEU A N 1
ATOM 755 C CA . LEU A 1 100 ? 15.183 1.225 -1.533 1.00 94.88 100 LEU A CA 1
ATOM 756 C C . LEU A 1 100 ? 13.815 1.823 -1.201 1.00 94.88 100 LEU A C 1
ATOM 758 O O . LEU A 1 100 ? 13.355 2.691 -1.938 1.00 94.88 100 LEU A O 1
ATOM 762 N N . MET A 1 101 ? 13.195 1.421 -0.088 1.00 95.19 101 MET A N 1
ATOM 763 C CA . MET A 1 101 ? 11.903 1.970 0.343 1.00 95.19 101 MET A CA 1
ATOM 764 C C . MET A 1 101 ? 11.996 3.459 0.659 1.00 95.19 101 MET A C 1
ATOM 766 O O . MET A 1 101 ? 11.148 4.228 0.228 1.00 95.19 101 MET A O 1
ATOM 770 N N . ARG A 1 102 ? 13.079 3.915 1.294 1.00 93.94 102 ARG A N 1
ATOM 771 C CA . ARG A 1 102 ? 13.303 5.352 1.502 1.00 93.94 102 ARG A CA 1
ATOM 772 C C . ARG A 1 102 ? 13.412 6.123 0.181 1.00 93.94 102 ARG A C 1
ATOM 774 O O . ARG A 1 102 ? 12.898 7.231 0.081 1.00 93.94 102 ARG A O 1
ATOM 781 N N . ALA A 1 103 ? 14.091 5.560 -0.819 1.00 92.81 103 ALA A N 1
ATOM 782 C CA . ALA A 1 103 ? 14.308 6.224 -2.102 1.00 92.81 103 ALA A CA 1
ATOM 783 C C . ALA A 1 103 ? 13.065 6.210 -3.006 1.00 92.81 103 ALA A C 1
ATOM 785 O O . ALA A 1 103 ? 12.759 7.217 -3.639 1.00 92.81 103 ALA A O 1
ATOM 786 N N . TYR A 1 104 ? 12.356 5.085 -3.085 1.00 93.88 104 TYR A N 1
ATOM 787 C CA . TYR A 1 104 ? 11.257 4.884 -4.037 1.00 93.88 104 TYR A CA 1
ATOM 788 C C . TYR A 1 104 ? 9.868 4.921 -3.396 1.00 93.88 104 TYR A C 1
ATOM 790 O O . TYR A 1 104 ? 8.883 5.020 -4.119 1.00 93.88 104 TYR A O 1
ATOM 798 N N . GLY A 1 105 ? 9.769 4.915 -2.067 1.00 95.25 105 GLY A N 1
ATOM 799 C CA . GLY A 1 105 ? 8.512 4.979 -1.319 1.00 95.25 105 GLY A CA 1
ATOM 800 C C . GLY A 1 105 ? 7.565 6.095 -1.765 1.00 95.25 105 GLY A C 1
ATOM 801 O O . GLY A 1 105 ? 6.389 5.812 -1.988 1.00 95.25 105 GLY A O 1
ATOM 802 N N . PRO A 1 106 ? 8.041 7.337 -1.988 1.00 94.44 106 PRO A N 1
ATOM 803 C CA . PRO A 1 106 ? 7.196 8.408 -2.517 1.00 94.44 106 PRO A CA 1
ATOM 804 C C . PRO A 1 106 ? 6.662 8.137 -3.932 1.00 94.44 106 PRO A C 1
ATOM 806 O O . PRO A 1 106 ? 5.519 8.468 -4.230 1.00 94.44 106 PRO A O 1
ATOM 809 N N . LEU A 1 107 ? 7.471 7.530 -4.807 1.00 94.62 107 LEU A N 1
ATOM 810 C CA . LEU A 1 107 ? 7.059 7.176 -6.169 1.00 94.62 107 LEU A CA 1
ATOM 811 C C . LEU A 1 107 ? 6.030 6.035 -6.158 1.00 94.62 107 LEU A C 1
ATOM 813 O O . LEU A 1 107 ? 5.046 6.088 -6.891 1.00 94.62 107 LEU A O 1
ATOM 817 N N . ILE A 1 108 ? 6.231 5.035 -5.294 1.00 96.06 108 ILE A N 1
ATOM 818 C CA . ILE A 1 108 ? 5.289 3.926 -5.078 1.00 96.06 108 ILE A CA 1
ATOM 819 C C . ILE A 1 108 ? 3.961 4.459 -4.527 1.00 96.06 108 ILE A C 1
ATOM 821 O O . ILE A 1 108 ? 2.901 4.076 -5.013 1.00 96.06 108 ILE A O 1
ATOM 825 N N . ALA A 1 109 ? 4.013 5.391 -3.572 1.00 95.12 109 ALA A N 1
ATOM 826 C CA . ALA A 1 109 ? 2.818 6.023 -3.026 1.00 95.12 109 ALA A CA 1
ATOM 827 C C . ALA A 1 109 ? 2.005 6.747 -4.100 1.00 95.12 109 ALA A C 1
ATOM 829 O O . ALA A 1 109 ? 0.795 6.567 -4.164 1.00 95.12 109 ALA A O 1
ATOM 830 N N . ARG A 1 110 ? 2.652 7.492 -5.006 1.00 94.94 110 ARG A N 1
ATOM 831 C CA . ARG A 1 110 ? 1.952 8.114 -6.142 1.00 94.94 110 ARG A CA 1
ATOM 832 C C . ARG A 1 110 ? 1.381 7.081 -7.114 1.00 94.94 110 ARG A C 1
ATOM 834 O O . ARG A 1 110 ? 0.256 7.247 -7.573 1.00 94.94 110 ARG A O 1
ATOM 841 N N . ALA A 1 111 ? 2.121 6.009 -7.395 1.00 95.69 111 ALA A N 1
ATOM 842 C CA . ALA A 1 111 ? 1.682 4.946 -8.301 1.00 95.69 111 ALA A CA 1
ATOM 843 C C . ALA A 1 111 ? 0.426 4.216 -7.805 1.00 95.69 111 ALA A C 1
ATOM 845 O O . ALA A 1 111 ? -0.435 3.869 -8.610 1.00 95.69 111 ALA A O 1
ATOM 846 N N . LEU A 1 112 ? 0.331 4.003 -6.491 1.00 95.88 112 LEU A N 1
ATOM 847 C CA . LEU A 1 112 ? -0.751 3.270 -5.830 1.00 95.88 112 LEU A CA 1
ATOM 848 C C . LEU A 1 112 ? -1.773 4.191 -5.136 1.00 95.88 112 LEU A C 1
ATOM 850 O O . LEU A 1 112 ? -2.656 3.700 -4.442 1.00 95.88 112 LEU A O 1
ATOM 854 N N . SER A 1 113 ? -1.648 5.511 -5.311 1.00 93.75 113 SER A N 1
ATOM 855 C CA . SER A 1 113 ? -2.502 6.532 -4.682 1.00 93.75 113 SER A CA 1
ATOM 856 C C . SER A 1 113 ? -2.591 6.420 -3.149 1.00 93.75 113 SER A C 1
ATOM 858 O O . SER A 1 113 ? -3.654 6.599 -2.561 1.00 93.75 113 SER A O 1
ATOM 860 N N . LEU A 1 114 ? -1.462 6.134 -2.497 1.00 92.50 114 LEU A N 1
ATOM 861 C CA . LEU A 1 114 ? -1.366 5.995 -1.043 1.00 92.50 114 LEU A CA 1
ATOM 862 C C . LEU A 1 114 ? -1.300 7.365 -0.344 1.00 92.50 114 LEU A C 1
ATOM 864 O O . LEU A 1 114 ? -0.694 8.298 -0.881 1.00 92.50 114 LEU A O 1
ATOM 868 N N . PRO A 1 115 ? -1.824 7.483 0.890 1.00 88.25 115 PRO A N 1
ATOM 869 C CA . PRO A 1 115 ? -1.811 8.737 1.648 1.00 88.25 115 PRO A CA 1
ATOM 870 C C . PRO A 1 115 ? -0.424 9.114 2.200 1.00 88.25 115 PRO A C 1
ATOM 872 O O . PRO A 1 115 ? -0.220 10.246 2.634 1.00 88.25 115 PRO A O 1
ATOM 875 N N . ALA A 1 116 ? 0.534 8.182 2.200 1.00 91.06 116 ALA A N 1
ATOM 876 C CA . ALA A 1 116 ? 1.885 8.375 2.716 1.00 91.06 116 ALA A CA 1
ATOM 877 C C . ALA A 1 116 ? 2.914 7.574 1.892 1.00 91.06 116 ALA A C 1
ATOM 879 O O . ALA A 1 116 ? 2.537 6.616 1.212 1.00 91.06 116 ALA A O 1
ATOM 880 N N . PRO A 1 117 ? 4.215 7.933 1.942 1.00 94.56 117 PRO A N 1
ATOM 881 C CA . PRO A 1 117 ? 5.274 7.166 1.291 1.00 94.56 117 PRO A CA 1
ATOM 882 C C . PRO A 1 117 ? 5.249 5.685 1.684 1.00 94.56 117 PRO A C 1
ATOM 884 O O . PRO A 1 117 ? 5.215 5.355 2.869 1.00 94.56 117 PRO A O 1
ATOM 887 N N . ALA A 1 118 ? 5.329 4.795 0.693 1.00 96.25 118 ALA A N 1
ATOM 888 C CA . ALA A 1 118 ? 5.400 3.361 0.942 1.00 96.25 118 ALA A CA 1
ATOM 889 C C . ALA A 1 118 ? 6.698 3.004 1.684 1.00 96.25 118 ALA A C 1
ATOM 891 O O . ALA A 1 118 ? 7.784 3.472 1.330 1.00 96.25 118 ALA A O 1
ATOM 892 N N . GLY A 1 119 ? 6.581 2.164 2.709 1.00 96.31 119 GLY A N 1
ATOM 893 C CA . GLY A 1 119 ? 7.682 1.793 3.592 1.00 96.31 119 GLY A CA 1
ATOM 894 C C . GLY A 1 119 ? 7.788 0.291 3.825 1.00 96.31 119 GLY A C 1
ATOM 895 O O . GLY A 1 119 ? 6.993 -0.499 3.312 1.00 96.31 119 GLY A O 1
ATOM 896 N N . VAL A 1 120 ? 8.786 -0.083 4.621 1.00 97.38 120 VAL A N 1
ATOM 897 C CA . VAL A 1 120 ? 8.945 -1.427 5.177 1.00 97.38 120 VAL A CA 1
ATOM 898 C C . VAL A 1 120 ? 9.179 -1.308 6.675 1.00 97.38 120 VAL A C 1
ATOM 900 O O . VAL A 1 120 ? 9.982 -0.485 7.118 1.00 97.38 120 VAL A O 1
ATOM 903 N N . GLU A 1 121 ? 8.498 -2.150 7.439 1.00 96.25 121 GLU A N 1
ATOM 904 C CA . GLU A 1 121 ? 8.683 -2.287 8.880 1.00 96.25 121 GLU A CA 1
ATOM 905 C C . GLU A 1 121 ? 9.224 -3.677 9.194 1.00 96.25 121 GLU A C 1
ATOM 907 O O . GLU A 1 121 ? 8.869 -4.653 8.536 1.00 96.25 121 GLU A O 1
ATOM 912 N N . TYR A 1 122 ? 10.080 -3.787 10.207 1.00 96.44 122 TYR A N 1
ATOM 913 C CA . TYR A 1 122 ? 10.563 -5.082 10.674 1.00 96.44 122 TYR A CA 1
ATOM 914 C C . TYR A 1 122 ? 9.924 -5.405 12.010 1.00 96.44 122 TYR A C 1
ATOM 916 O O . TYR A 1 122 ? 10.163 -4.706 12.993 1.00 96.44 122 TYR A O 1
ATOM 924 N N . ILE A 1 123 ? 9.142 -6.478 12.045 1.00 95.44 123 ILE A N 1
ATOM 925 C CA . ILE A 1 123 ? 8.453 -6.922 13.257 1.00 95.44 123 ILE A CA 1
ATOM 926 C C . ILE A 1 123 ? 8.776 -8.383 13.552 1.00 95.44 123 ILE A C 1
ATOM 928 O O . ILE A 1 123 ? 9.223 -9.130 12.676 1.00 95.44 123 ILE A O 1
ATOM 932 N N . ARG A 1 124 ? 8.567 -8.796 14.804 1.00 94.88 124 ARG A N 1
ATOM 933 C CA . ARG A 1 124 ? 8.594 -10.213 15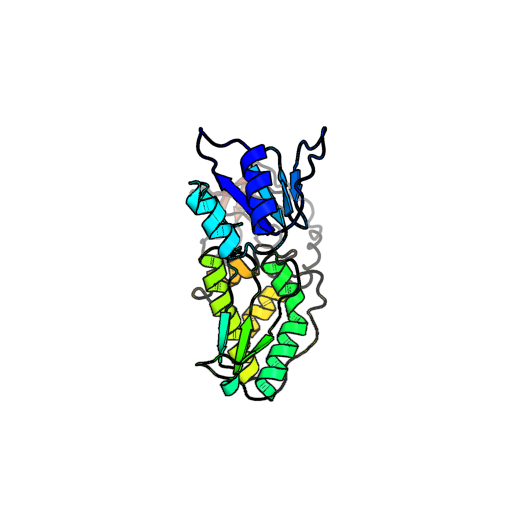.172 1.00 94.88 124 ARG A CA 1
ATOM 934 C C . ARG A 1 124 ? 7.210 -10.804 14.935 1.00 94.88 124 ARG A C 1
ATOM 936 O O . ARG A 1 124 ? 6.226 -10.275 15.436 1.00 94.88 124 ARG A O 1
ATOM 943 N N . HIS A 1 125 ? 7.170 -11.881 14.172 1.00 91.75 125 HIS A N 1
ATOM 944 C CA . HIS A 1 125 ? 6.020 -12.746 13.979 1.00 91.75 125 HIS A CA 1
ATOM 945 C C . HIS A 1 125 ? 6.247 -14.034 14.773 1.00 91.75 125 HIS A C 1
ATOM 947 O O . HIS A 1 125 ? 7.373 -14.534 14.800 1.00 91.75 125 HIS A O 1
ATOM 953 N N . GLU A 1 126 ? 5.196 -14.570 15.390 1.00 88.44 126 GLU A N 1
ATOM 954 C CA . GLU A 1 126 ? 5.281 -15.755 16.254 1.00 88.44 126 GLU A CA 1
ATOM 955 C C . GLU A 1 126 ? 5.846 -16.968 15.495 1.00 88.44 126 GLU A C 1
ATOM 957 O O . GLU A 1 126 ? 6.871 -17.511 15.900 1.00 88.44 126 GLU A O 1
ATOM 962 N N . ASP A 1 127 ? 5.277 -17.301 14.330 1.00 86.50 127 ASP A N 1
ATOM 963 C CA . ASP A 1 127 ? 5.730 -18.464 13.543 1.00 86.50 127 ASP A CA 1
ATOM 964 C C . ASP A 1 127 ? 6.937 -18.202 12.623 1.00 86.50 127 ASP A C 1
ATOM 966 O O . ASP A 1 127 ? 7.802 -19.056 12.445 1.00 86.50 127 ASP A O 1
ATOM 970 N N . ALA A 1 128 ? 7.008 -17.021 11.997 1.00 84.44 128 ALA A N 1
ATOM 971 C CA . ALA A 1 128 ? 7.987 -16.720 10.946 1.00 84.44 128 ALA A CA 1
ATOM 972 C C . ALA A 1 128 ? 9.247 -15.986 11.449 1.00 84.44 128 ALA A C 1
ATOM 974 O O . ALA A 1 128 ? 10.150 -15.678 10.663 1.00 84.44 128 ALA A O 1
ATOM 975 N N . GLY A 1 129 ? 9.324 -15.679 12.747 1.00 91.94 129 GLY A N 1
ATOM 976 C CA . GLY A 1 129 ? 10.430 -14.928 13.333 1.00 91.94 129 GLY A CA 1
ATOM 977 C C . GLY A 1 129 ? 10.467 -13.475 12.850 1.00 91.94 129 GLY A C 1
ATOM 978 O O . GLY A 1 129 ? 9.460 -12.775 12.864 1.00 91.94 129 GLY A O 1
ATOM 979 N N . LEU A 1 130 ? 11.641 -12.970 12.458 1.00 95.38 130 LEU A N 1
ATOM 980 C CA . LEU A 1 130 ? 11.756 -11.598 11.950 1.00 95.38 130 LEU A CA 1
ATOM 981 C C . LEU A 1 130 ? 11.170 -11.502 10.534 1.00 95.38 130 LEU A C 1
ATOM 983 O O . LEU A 1 130 ? 11.684 -12.144 9.614 1.00 95.38 130 LEU A O 1
ATOM 987 N N . VAL A 1 131 ? 10.172 -10.640 10.339 1.00 96.88 131 VAL A N 1
ATOM 988 C CA . VAL A 1 131 ? 9.523 -10.405 9.040 1.00 96.88 131 VAL A CA 1
ATOM 989 C C . VAL A 1 131 ? 9.632 -8.946 8.608 1.00 96.88 131 VAL A C 1
ATOM 991 O O . VAL A 1 131 ? 9.621 -8.038 9.437 1.00 96.88 131 VAL A O 1
ATOM 994 N N . ALA A 1 132 ? 9.736 -8.732 7.298 1.00 97.44 132 ALA A N 1
ATOM 995 C CA . ALA A 1 1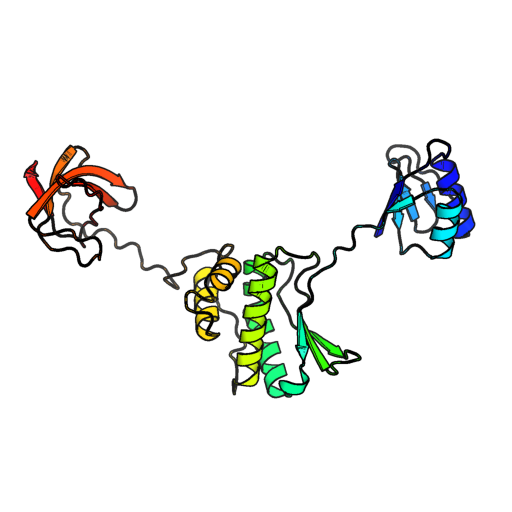32 ? 9.548 -7.443 6.648 1.00 97.44 132 ALA A CA 1
ATOM 996 C C . ALA A 1 132 ? 8.058 -7.301 6.312 1.00 97.44 132 ALA A C 1
ATOM 998 O O . ALA A 1 132 ? 7.528 -8.097 5.534 1.00 97.44 132 ALA A O 1
ATOM 999 N N . ARG A 1 133 ? 7.389 -6.323 6.919 1.00 96.81 133 ARG A N 1
ATOM 1000 C CA . ARG A 1 133 ? 5.963 -6.029 6.764 1.00 96.81 133 ARG A CA 1
ATOM 1001 C C . ARG A 1 133 ? 5.778 -4.808 5.863 1.00 96.81 133 ARG A C 1
ATOM 1003 O O . ARG A 1 133 ? 6.344 -3.745 6.118 1.00 96.81 133 ARG A O 1
ATOM 1010 N N . PHE A 1 134 ? 4.943 -4.971 4.842 1.00 97.44 134 PHE A N 1
ATOM 1011 C CA . PHE A 1 134 ? 4.519 -3.933 3.906 1.00 97.44 134 PHE A CA 1
ATOM 1012 C C . PHE A 1 134 ? 3.012 -3.713 4.072 1.00 97.44 134 PHE A C 1
ATOM 1014 O O . PHE A 1 134 ? 2.205 -4.397 3.444 1.00 97.44 134 PHE A O 1
ATOM 1021 N N . ALA A 1 135 ? 2.635 -2.798 4.964 1.00 94.56 135 ALA A N 1
ATOM 1022 C CA . ALA A 1 135 ? 1.243 -2.454 5.262 1.00 94.56 135 ALA A CA 1
ATOM 1023 C C . ALA A 1 135 ? 0.862 -1.136 4.570 1.00 94.56 135 ALA A C 1
ATOM 1025 O O . ALA A 1 135 ? 0.677 -0.108 5.210 1.00 94.56 135 ALA A O 1
ATOM 1026 N N . TRP A 1 136 ? 0.860 -1.148 3.237 1.00 95.38 136 TRP A N 1
ATOM 1027 C CA . TRP A 1 136 ? 0.691 0.066 2.429 1.00 95.38 136 TRP A CA 1
ATOM 1028 C C . TRP A 1 136 ? -0.753 0.557 2.349 1.00 95.38 136 TRP A C 1
ATOM 1030 O O . TRP A 1 136 ? -0.974 1.741 2.112 1.00 95.38 136 TRP A O 1
ATOM 1040 N N . PHE A 1 137 ? -1.718 -0.340 2.533 1.00 92.75 137 PHE A N 1
ATOM 1041 C CA . PHE A 1 137 ? -3.132 -0.048 2.351 1.00 92.75 137 PHE A CA 1
ATOM 1042 C C . PHE A 1 137 ? -3.866 -0.103 3.684 1.00 92.75 137 PHE A C 1
ATOM 1044 O O . PHE A 1 137 ? -3.653 -1.033 4.461 1.00 92.75 137 PHE A O 1
ATOM 1051 N N . THR A 1 138 ? -4.754 0.864 3.917 1.00 85.06 138 THR A N 1
ATOM 1052 C CA . THR A 1 138 ? -5.707 0.822 5.033 1.00 85.06 138 THR A CA 1
ATOM 1053 C C . THR A 1 138 ? -6.952 0.029 4.666 1.00 85.06 138 THR A C 1
ATOM 1055 O O . THR A 1 138 ? -7.543 -0.567 5.540 1.00 85.06 138 THR A O 1
ATOM 1058 N N . THR A 1 139 ? -7.295 -0.079 3.382 1.00 85.69 139 THR A N 1
ATOM 1059 C CA . THR A 1 139 ? -8.397 -0.900 2.859 1.00 85.69 139 THR A CA 1
ATOM 1060 C C . THR A 1 139 ? -7.875 -1.993 1.933 1.00 85.69 139 THR A C 1
ATOM 1062 O O . THR A 1 139 ? -6.815 -1.844 1.326 1.00 85.69 139 THR A O 1
ATOM 1065 N N . LEU A 1 140 ? -8.593 -3.110 1.804 1.00 87.62 140 LEU A N 1
ATOM 1066 C CA . LEU A 1 140 ? -8.209 -4.178 0.883 1.00 87.62 140 LEU A CA 1
ATOM 1067 C C . LEU A 1 140 ? -8.339 -3.672 -0.568 1.00 87.62 140 LEU A C 1
ATOM 1069 O O . LEU A 1 140 ? -9.451 -3.335 -0.985 1.00 87.62 140 LEU A O 1
ATOM 1073 N N . PRO A 1 141 ? -7.243 -3.604 -1.348 1.00 92.06 141 PRO A N 1
ATOM 1074 C CA . PRO A 1 141 ? -7.323 -3.173 -2.735 1.00 92.06 141 PRO A CA 1
ATOM 1075 C C . PRO A 1 141 ? -7.873 -4.295 -3.631 1.00 92.06 141 PRO A C 1
ATOM 1077 O O . PRO A 1 141 ? -7.994 -5.449 -3.215 1.00 92.06 141 PRO A O 1
ATOM 1080 N N . ASP A 1 142 ? -8.189 -3.966 -4.885 1.00 92.56 142 ASP A N 1
ATOM 1081 C CA . ASP A 1 142 ? -8.648 -4.958 -5.858 1.00 92.56 142 ASP A CA 1
ATOM 1082 C C . ASP A 1 142 ? -7.576 -6.027 -6.160 1.00 92.56 142 ASP A C 1
ATOM 1084 O O . ASP A 1 142 ? -6.375 -5.820 -5.966 1.00 92.56 142 ASP A O 1
ATOM 1088 N N . ALA A 1 143 ? -8.014 -7.187 -6.659 1.00 93.81 143 ALA A N 1
ATOM 1089 C CA . ALA A 1 143 ? -7.148 -8.346 -6.878 1.00 93.81 143 ALA A CA 1
ATOM 1090 C C . ALA A 1 143 ? -5.965 -8.069 -7.827 1.00 93.81 143 ALA A C 1
ATOM 1092 O O . ALA A 1 143 ? -4.895 -8.659 -7.659 1.00 93.81 143 ALA A O 1
ATOM 1093 N N . GLU A 1 144 ? -6.127 -7.163 -8.798 1.00 95.06 144 GLU A N 1
ATOM 1094 C CA . GLU A 1 144 ? -5.054 -6.792 -9.721 1.00 95.06 144 GLU A CA 1
ATOM 1095 C C . GLU A 1 144 ? -3.945 -6.034 -8.982 1.00 95.06 144 GLU A C 1
ATOM 1097 O O . GLU A 1 144 ? -2.759 -6.322 -9.158 1.00 95.06 144 GLU A O 1
ATOM 1102 N N . VAL A 1 145 ? -4.330 -5.100 -8.109 1.00 96.06 145 VAL A N 1
ATOM 1103 C CA . VAL A 1 145 ? -3.396 -4.337 -7.271 1.00 96.06 145 VAL A CA 1
ATOM 1104 C C . VAL A 1 145 ? -2.715 -5.229 -6.235 1.00 96.06 145 VAL A C 1
ATOM 1106 O O . VAL A 1 145 ? -1.507 -5.088 -6.028 1.00 96.06 145 VAL A O 1
ATOM 1109 N N . VAL A 1 146 ? -3.446 -6.166 -5.619 1.00 95.81 146 VAL A N 1
ATOM 1110 C CA . VAL A 1 146 ? -2.863 -7.157 -4.695 1.00 95.81 146 VAL A CA 1
ATOM 1111 C C . VAL A 1 146 ? -1.763 -7.952 -5.403 1.00 95.81 146 VAL A C 1
ATOM 1113 O O . VAL A 1 146 ? -0.631 -7.995 -4.915 1.00 95.81 146 VAL A O 1
ATOM 1116 N N . SER A 1 147 ? -2.070 -8.522 -6.572 1.00 95.62 147 SER A N 1
ATOM 1117 C CA . SER A 1 147 ? -1.123 -9.324 -7.356 1.00 95.62 147 SER A CA 1
ATOM 1118 C C . SER A 1 147 ? 0.094 -8.506 -7.799 1.00 95.62 147 SER A C 1
ATOM 1120 O O . SER A 1 147 ? 1.230 -8.933 -7.592 1.00 95.62 147 SER A O 1
ATOM 1122 N N . ALA A 1 148 ? -0.116 -7.289 -8.310 1.00 97.00 148 ALA A N 1
ATOM 1123 C CA . ALA A 1 148 ? 0.978 -6.406 -8.705 1.00 97.00 148 ALA A CA 1
ATOM 1124 C C . ALA A 1 148 ? 1.901 -6.045 -7.526 1.00 97.00 148 ALA A C 1
ATOM 1126 O O . ALA A 1 148 ? 3.123 -6.006 -7.683 1.00 97.00 148 ALA A O 1
ATOM 1127 N N . CYS A 1 149 ? 1.339 -5.796 -6.338 1.00 97.50 149 CYS A N 1
ATOM 1128 C CA . CYS A 1 149 ? 2.125 -5.519 -5.135 1.00 97.50 149 CYS A CA 1
ATOM 1129 C C . CYS A 1 149 ? 2.934 -6.739 -4.683 1.00 97.50 149 CYS A C 1
ATOM 1131 O O . CYS A 1 149 ? 4.089 -6.576 -4.290 1.00 97.50 149 CYS A O 1
ATOM 1133 N N . GLN A 1 150 ? 2.363 -7.945 -4.753 1.00 96.69 150 GLN A N 1
ATOM 1134 C CA . GLN A 1 150 ? 3.069 -9.188 -4.422 1.00 96.69 150 GLN A CA 1
ATOM 1135 C C . GLN A 1 150 ? 4.286 -9.398 -5.330 1.00 96.69 150 GLN A C 1
ATOM 1137 O O . GLN A 1 150 ? 5.398 -9.557 -4.818 1.00 96.69 150 GLN A O 1
ATOM 1142 N N . ASP A 1 151 ? 4.103 -9.307 -6.650 1.00 97.00 151 ASP A N 1
ATOM 1143 C CA . ASP A 1 151 ? 5.188 -9.415 -7.636 1.00 97.00 151 ASP A CA 1
ATOM 1144 C C . ASP A 1 151 ? 6.277 -8.368 -7.393 1.00 97.00 151 ASP A C 1
ATOM 1146 O O . ASP A 1 151 ? 7.478 -8.658 -7.371 1.00 97.00 151 ASP A O 1
ATOM 1150 N N . PHE A 1 152 ? 5.850 -7.124 -7.183 1.00 97.88 152 PHE A N 1
ATOM 1151 C CA . PHE A 1 152 ? 6.755 -6.005 -6.991 1.00 97.88 152 PHE A CA 1
ATOM 1152 C C . PHE A 1 152 ? 7.572 -6.133 -5.702 1.00 97.88 152 PHE A C 1
ATOM 1154 O O . PHE A 1 152 ? 8.790 -5.938 -5.721 1.00 97.88 152 PHE A O 1
ATOM 1161 N N . ILE A 1 153 ? 6.938 -6.515 -4.590 1.00 97.75 153 ILE A N 1
ATOM 1162 C CA . ILE A 1 153 ? 7.617 -6.746 -3.309 1.00 97.75 153 ILE A CA 1
ATOM 1163 C C . ILE A 1 153 ? 8.571 -7.938 -3.404 1.00 97.75 153 ILE A C 1
ATOM 1165 O O . ILE A 1 153 ? 9.697 -7.849 -2.905 1.00 97.75 153 ILE A O 1
ATOM 1169 N N . ALA A 1 154 ? 8.180 -9.021 -4.081 1.00 96.56 154 ALA A N 1
ATOM 1170 C CA . ALA A 1 154 ? 9.064 -10.160 -4.310 1.00 96.56 154 ALA A CA 1
ATOM 1171 C C . ALA A 1 154 ? 10.339 -9.738 -5.063 1.00 96.56 154 ALA A C 1
ATOM 1173 O O . ALA A 1 154 ? 11.451 -10.049 -4.623 1.00 96.56 154 ALA A O 1
ATOM 1174 N N . ALA A 1 155 ? 10.198 -8.949 -6.134 1.00 96.75 155 ALA A N 1
ATOM 1175 C CA . ALA A 1 155 ? 11.332 -8.430 -6.897 1.00 96.75 155 ALA A CA 1
ATOM 1176 C C . ALA A 1 155 ? 12.208 -7.458 -6.079 1.00 96.75 155 ALA A C 1
ATOM 1178 O O . ALA A 1 155 ? 13.441 -7.524 -6.139 1.00 96.75 155 ALA A O 1
ATOM 1179 N N . LEU A 1 156 ? 11.599 -6.590 -5.261 1.00 96.00 156 LEU A N 1
ATOM 1180 C CA . LEU A 1 156 ? 12.318 -5.689 -4.349 1.00 96.00 156 LEU A CA 1
ATOM 1181 C C . LEU A 1 156 ? 13.165 -6.457 -3.333 1.00 96.00 156 LEU A C 1
ATOM 1183 O O . LEU A 1 156 ? 14.337 -6.129 -3.133 1.00 96.00 156 LEU A O 1
ATOM 1187 N N . VAL A 1 157 ? 12.588 -7.483 -2.706 1.00 96.56 157 VAL A N 1
ATOM 1188 C CA . VAL A 1 157 ? 13.289 -8.334 -1.736 1.00 96.56 157 VAL A CA 1
ATOM 1189 C C . VAL A 1 157 ? 14.423 -9.102 -2.416 1.00 96.56 157 VAL A C 1
ATOM 1191 O O . VAL A 1 157 ? 15.536 -9.140 -1.883 1.00 96.56 157 VAL A O 1
ATOM 1194 N N . ALA A 1 158 ? 14.190 -9.658 -3.609 1.00 95.44 158 ALA A N 1
ATOM 1195 C CA . ALA A 1 158 ? 15.218 -10.356 -4.382 1.00 95.44 158 ALA A CA 1
ATOM 1196 C C . ALA A 1 158 ? 16.397 -9.432 -4.740 1.00 95.44 158 ALA A C 1
ATOM 1198 O O . ALA A 1 158 ? 17.565 -9.797 -4.551 1.00 95.44 158 ALA A O 1
ATOM 1199 N N . MET A 1 159 ? 16.111 -8.202 -5.180 1.00 94.12 159 MET A N 1
ATOM 1200 C CA . MET A 1 159 ? 17.136 -7.188 -5.435 1.00 94.12 159 MET A CA 1
ATOM 1201 C C . MET A 1 159 ? 17.891 -6.821 -4.155 1.00 94.12 159 MET A C 1
ATOM 1203 O O . MET A 1 159 ? 19.121 -6.759 -4.161 1.00 94.12 159 MET A O 1
ATOM 1207 N N . ALA A 1 160 ? 17.181 -6.583 -3.052 1.00 95.06 160 ALA A N 1
ATOM 1208 C CA . ALA A 1 160 ? 17.796 -6.186 -1.790 1.00 95.06 160 ALA A CA 1
ATOM 1209 C C . ALA A 1 160 ? 18.744 -7.265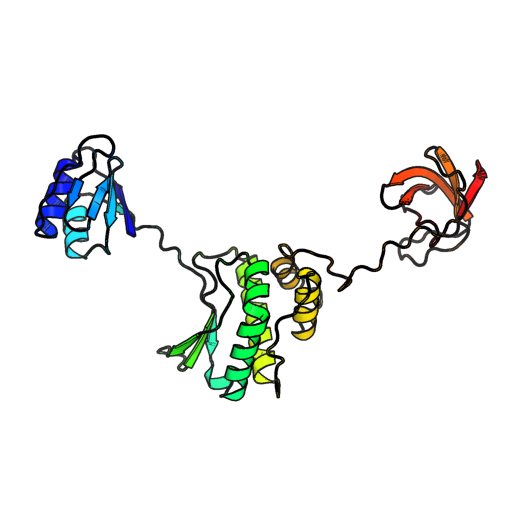 -1.246 1.00 95.06 160 ALA A C 1
ATOM 1211 O O . ALA A 1 160 ? 19.832 -6.937 -0.763 1.00 95.06 160 ALA A O 1
ATOM 1212 N N . LYS A 1 161 ? 18.360 -8.540 -1.387 1.00 94.38 161 LYS A N 1
ATOM 1213 C CA . LYS A 1 161 ? 19.152 -9.706 -0.977 1.00 94.38 161 LYS A CA 1
ATOM 1214 C C . LYS A 1 161 ? 20.441 -9.870 -1.788 1.00 94.38 161 LYS A C 1
ATOM 1216 O O . LYS A 1 161 ? 21.465 -10.252 -1.230 1.00 94.38 161 LYS A O 1
ATOM 1221 N N . THR A 1 162 ? 20.402 -9.596 -3.092 1.00 92.31 162 THR A N 1
ATOM 1222 C CA . THR A 1 162 ? 21.530 -9.851 -4.010 1.00 92.31 162 THR A CA 1
ATOM 1223 C C . THR A 1 162 ? 22.453 -8.646 -4.195 1.00 92.31 162 THR A C 1
ATOM 1225 O O . THR A 1 162 ? 23.647 -8.808 -4.454 1.00 92.31 162 THR A O 1
ATOM 1228 N N . ALA A 1 163 ? 21.941 -7.423 -4.045 1.00 89.81 163 ALA A N 1
ATOM 1229 C CA . ALA A 1 163 ? 22.720 -6.218 -4.282 1.00 89.81 163 ALA A CA 1
ATOM 1230 C C . ALA A 1 163 ? 23.833 -6.030 -3.235 1.00 89.81 163 ALA A C 1
ATOM 1232 O O . ALA A 1 163 ? 23.597 -5.984 -2.029 1.00 89.81 163 ALA A O 1
ATOM 1233 N N . ARG A 1 164 ? 25.071 -5.794 -3.692 1.00 86.94 164 ARG A N 1
ATOM 1234 C CA . ARG A 1 164 ? 26.170 -5.387 -2.794 1.00 86.94 164 ARG A CA 1
ATOM 1235 C C . ARG A 1 164 ? 25.921 -4.009 -2.167 1.00 86.94 164 ARG A C 1
ATOM 1237 O O . ARG A 1 164 ? 26.329 -3.776 -1.034 1.00 86.94 164 ARG A O 1
ATOM 1244 N N . ARG A 1 165 ? 25.279 -3.104 -2.913 1.00 83.44 165 ARG A N 1
ATOM 1245 C CA . ARG A 1 165 ? 24.838 -1.774 -2.473 1.00 83.44 165 ARG A CA 1
ATOM 1246 C C . ARG A 1 165 ? 23.695 -1.292 -3.362 1.00 83.44 165 ARG A C 1
ATOM 1248 O O . ARG A 1 165 ? 23.714 -1.523 -4.572 1.00 83.44 165 ARG A O 1
ATOM 1255 N N . VAL A 1 166 ? 22.755 -0.551 -2.785 1.00 86.50 166 VAL A N 1
ATOM 1256 C CA . VAL A 1 166 ? 21.694 0.150 -3.523 1.00 86.50 166 VAL A CA 1
ATOM 1257 C C . VAL A 1 166 ? 21.915 1.664 -3.520 1.00 86.50 166 VAL A C 1
ATOM 1259 O O . VAL A 1 166 ? 22.611 2.220 -2.668 1.00 86.50 166 VAL A O 1
ATOM 1262 N N . ARG A 1 167 ? 21.334 2.356 -4.505 1.00 76.31 167 ARG A N 1
ATOM 1263 C CA . ARG A 1 167 ? 21.326 3.824 -4.530 1.00 76.31 167 ARG A CA 1
ATOM 1264 C C . ARG A 1 167 ? 20.159 4.303 -3.670 1.00 76.31 167 ARG A C 1
ATOM 1266 O O . ARG A 1 167 ? 19.018 4.060 -4.033 1.00 76.31 167 ARG A O 1
ATOM 1273 N N . GLY A 1 168 ? 20.455 4.991 -2.570 1.00 63.97 168 GLY A N 1
ATOM 1274 C CA . GLY A 1 168 ? 19.455 5.541 -1.645 1.00 63.97 168 GLY A CA 1
ATOM 1275 C C . GLY A 1 168 ? 18.904 6.915 -2.039 1.00 63.97 168 GLY A C 1
ATOM 1276 O O . GLY A 1 168 ? 18.400 7.625 -1.177 1.00 63.97 168 GLY A O 1
ATOM 1277 N N . ARG A 1 169 ? 19.047 7.332 -3.304 1.00 67.44 169 ARG A N 1
ATOM 1278 C CA . ARG A 1 169 ? 18.515 8.611 -3.792 1.00 67.44 169 ARG A CA 1
ATOM 1279 C C . ARG A 1 169 ? 17.300 8.344 -4.667 1.00 67.44 169 ARG A C 1
ATOM 1281 O O . ARG A 1 169 ? 17.399 7.552 -5.604 1.00 67.44 169 ARG A O 1
ATOM 1288 N N . ALA A 1 170 ? 16.195 9.012 -4.345 1.00 65.12 170 ALA A N 1
ATOM 1289 C CA . ALA A 1 170 ? 14.994 9.017 -5.165 1.00 65.12 170 ALA A CA 1
ATOM 1290 C C . ALA A 1 170 ? 15.314 9.511 -6.587 1.00 65.12 170 ALA A C 1
ATOM 1292 O O . ALA A 1 170 ? 16.194 10.370 -6.741 1.00 65.12 170 ALA A O 1
ATOM 1293 N N . PRO A 1 171 ? 14.613 9.014 -7.618 1.00 69.38 171 PRO A N 1
ATOM 1294 C CA . PRO A 1 171 ? 14.600 9.676 -8.916 1.00 69.38 171 PRO A CA 1
ATOM 1295 C C . PRO A 1 171 ? 14.198 11.147 -8.727 1.00 69.38 171 PRO A C 1
ATOM 1297 O O . PRO A 1 171 ? 13.160 11.431 -8.135 1.00 69.38 171 PRO A O 1
ATOM 1300 N N . GLN A 1 172 ? 15.048 12.079 -9.163 1.00 61.41 172 GLN A N 1
ATOM 1301 C CA . GLN A 1 172 ? 14.734 13.513 -9.228 1.00 61.41 172 GLN A CA 1
ATOM 1302 C C . GLN A 1 172 ? 14.262 13.841 -10.641 1.00 61.41 172 GLN A C 1
ATOM 1304 O O . GLN A 1 172 ? 14.898 14.615 -11.351 1.00 61.41 172 GLN A O 1
ATOM 1309 N N . ASP A 1 173 ? 13.200 13.171 -11.067 1.00 64.62 173 ASP A N 1
ATOM 1310 C CA . ASP A 1 173 ? 12.628 13.377 -12.386 1.00 64.62 173 ASP A CA 1
ATOM 1311 C C . ASP A 1 173 ? 11.212 13.928 -12.200 1.00 64.62 173 ASP A C 1
ATOM 1313 O O . ASP A 1 173 ? 10.413 13.324 -11.490 1.00 64.62 173 ASP A O 1
ATOM 1317 N N . ASP A 1 174 ? 10.866 15.009 -12.902 1.00 74.88 174 ASP A N 1
ATOM 1318 C CA . ASP A 1 174 ? 9.476 15.498 -13.016 1.00 74.88 174 ASP A CA 1
ATOM 1319 C C . ASP A 1 174 ? 8.601 14.551 -13.875 1.00 74.88 174 ASP A C 1
ATOM 1321 O O . ASP A 1 174 ? 7.457 14.848 -14.219 1.00 74.88 174 ASP A O 1
ATOM 1325 N N . ASN A 1 175 ? 9.157 13.396 -14.257 1.00 86.50 175 ASN A N 1
ATOM 1326 C CA . ASN A 1 175 ? 8.546 12.360 -15.072 1.00 86.50 175 ASN A CA 1
ATOM 1327 C C . ASN A 1 175 ? 8.516 11.032 -14.306 1.00 86.50 175 ASN A C 1
ATOM 1329 O O . ASN A 1 175 ? 9.329 10.123 -14.521 1.00 86.50 175 ASN A O 1
ATOM 1333 N N . ASP A 1 176 ? 7.536 10.926 -13.416 1.00 91.31 176 ASP A N 1
ATOM 1334 C CA . ASP A 1 176 ? 7.324 9.752 -12.577 1.00 91.31 176 ASP A CA 1
ATOM 1335 C C . ASP A 1 176 ? 7.102 8.477 -13.390 1.00 91.31 176 ASP A C 1
ATOM 1337 O O . ASP A 1 176 ? 7.592 7.406 -13.021 1.00 91.31 176 ASP A O 1
ATOM 1341 N N . ARG A 1 177 ? 6.396 8.574 -14.522 1.00 90.38 177 ARG A N 1
ATOM 1342 C CA . ARG A 1 177 ? 6.122 7.416 -15.376 1.00 90.38 177 ARG A CA 1
ATOM 1343 C C . ARG A 1 177 ? 7.411 6.823 -15.949 1.00 90.38 177 ARG A C 1
ATOM 1345 O O . ARG A 1 177 ? 7.567 5.599 -15.944 1.00 90.38 177 ARG A O 1
ATOM 1352 N N . TYR A 1 178 ? 8.354 7.658 -16.394 1.00 87.88 178 TYR A N 1
ATOM 1353 C CA . TYR A 1 178 ? 9.674 7.195 -16.840 1.00 87.88 178 TYR A CA 1
ATOM 1354 C C . TYR A 1 178 ? 10.498 6.606 -15.691 1.00 87.88 178 TYR A C 1
ATOM 1356 O O . TYR A 1 178 ? 11.113 5.541 -15.848 1.00 87.88 178 TYR A O 1
ATOM 1364 N N . ALA A 1 179 ? 10.511 7.289 -14.542 1.00 91.62 179 ALA A N 1
ATOM 1365 C CA . ALA A 1 179 ? 11.246 6.854 -13.361 1.00 91.62 179 ALA A CA 1
ATOM 1366 C C . ALA A 1 179 ? 10.771 5.470 -12.894 1.00 91.62 179 ALA A C 1
ATOM 1368 O O . ALA A 1 179 ? 11.592 4.568 -12.699 1.00 91.62 179 ALA A O 1
ATOM 1369 N N . MET A 1 180 ? 9.452 5.268 -12.811 1.00 94.38 180 MET A N 1
ATOM 1370 C CA . MET A 1 180 ? 8.870 3.984 -12.432 1.00 94.38 180 MET A CA 1
ATOM 1371 C C . MET A 1 180 ? 9.165 2.905 -13.468 1.00 94.38 180 MET A C 1
ATOM 1373 O O . MET A 1 180 ? 9.635 1.833 -13.100 1.00 94.38 180 MET A O 1
ATOM 1377 N N . ARG A 1 181 ? 8.982 3.176 -14.768 1.00 92.12 181 ARG A N 1
ATOM 1378 C CA . ARG A 1 181 ? 9.316 2.198 -15.819 1.00 92.12 181 ARG A CA 1
ATOM 1379 C C . ARG A 1 181 ? 10.772 1.735 -15.716 1.00 92.12 181 ARG A C 1
ATOM 1381 O O . ARG A 1 181 ? 11.051 0.541 -15.768 1.00 92.12 181 ARG A O 1
ATOM 1388 N N . THR A 1 182 ? 11.702 2.674 -15.554 1.00 91.06 182 THR A N 1
ATOM 1389 C CA . THR A 1 182 ? 13.134 2.366 -15.419 1.00 91.06 182 THR A CA 1
ATOM 1390 C C . THR A 1 182 ? 13.406 1.536 -14.167 1.00 91.06 182 THR A C 1
ATOM 1392 O O . THR A 1 182 ? 14.230 0.620 -14.193 1.00 91.06 182 THR A O 1
ATOM 1395 N N . PHE A 1 183 ? 12.696 1.824 -13.075 1.00 92.94 183 PHE A N 1
ATOM 1396 C CA . PHE A 1 183 ? 12.814 1.053 -11.848 1.00 92.94 183 PHE A CA 1
ATOM 1397 C C . PHE A 1 183 ? 12.303 -0.383 -12.011 1.00 92.94 183 PHE A C 1
ATOM 1399 O O . PHE A 1 183 ? 13.010 -1.317 -11.637 1.00 92.94 183 PHE A O 1
ATOM 1406 N N . LEU A 1 184 ? 11.145 -0.569 -12.648 1.00 93.81 184 LEU A N 1
ATOM 1407 C CA . LEU A 1 184 ? 10.586 -1.888 -12.960 1.00 93.81 184 LEU A CA 1
ATOM 1408 C C . LEU A 1 184 ? 11.525 -2.708 -13.853 1.00 93.81 184 LEU A C 1
ATOM 1410 O O . LEU A 1 184 ? 11.785 -3.871 -13.554 1.00 93.81 184 LEU A O 1
ATOM 1414 N N . ASN A 1 185 ? 12.133 -2.083 -14.867 1.00 91.69 185 ASN A N 1
ATOM 1415 C CA . ASN A 1 185 ? 13.147 -2.737 -15.700 1.00 91.69 185 ASN A CA 1
ATOM 1416 C C . ASN A 1 185 ? 14.349 -3.207 -14.870 1.00 91.69 185 ASN A C 1
ATOM 1418 O O . ASN A 1 185 ? 14.844 -4.315 -15.055 1.00 91.69 185 ASN A O 1
ATOM 1422 N N . ARG A 1 186 ? 14.811 -2.384 -13.922 1.00 91.69 186 ARG A N 1
ATOM 1423 C CA . ARG A 1 186 ? 15.921 -2.745 -13.028 1.00 91.69 186 ARG A CA 1
ATOM 1424 C C . ARG A 1 186 ? 15.560 -3.896 -12.082 1.00 91.69 186 ARG A C 1
ATOM 1426 O O . ARG A 1 186 ? 16.449 -4.644 -11.687 1.00 91.69 186 ARG A O 1
ATOM 1433 N N . LEU A 1 187 ? 14.289 -4.010 -11.706 1.00 93.19 187 LEU A N 1
ATOM 1434 C CA . LEU A 1 187 ? 13.752 -5.104 -10.892 1.00 93.19 187 LEU A CA 1
ATOM 1435 C C . LEU A 1 187 ? 13.528 -6.395 -11.693 1.00 93.19 187 LEU A C 1
ATOM 1437 O O . LEU A 1 187 ? 13.199 -7.411 -11.094 1.00 93.19 187 LEU A O 1
ATOM 1441 N N . GLY A 1 188 ? 13.716 -6.370 -13.017 1.00 93.00 188 GLY A N 1
ATOM 1442 C CA . GLY A 1 188 ? 13.439 -7.511 -13.891 1.00 93.00 188 GLY A CA 1
ATOM 1443 C C . GLY A 1 188 ? 11.953 -7.708 -14.193 1.00 93.00 188 GLY A C 1
ATOM 1444 O O . GLY A 1 188 ? 11.592 -8.705 -14.804 1.00 93.00 188 GLY A O 1
ATOM 1445 N N . LEU A 1 189 ? 11.090 -6.758 -13.815 1.00 93.38 189 LEU A N 1
ATOM 1446 C CA . LEU A 1 189 ? 9.648 -6.808 -14.066 1.00 93.38 189 LEU A CA 1
ATOM 1447 C C . LEU A 1 189 ? 9.344 -6.347 -15.498 1.00 93.38 189 LEU A C 1
ATOM 1449 O O . LEU A 1 189 ? 8.709 -5.314 -15.731 1.00 93.38 189 LEU A O 1
ATOM 1453 N N . THR A 1 190 ? 9.873 -7.095 -16.462 1.00 89.69 190 THR A N 1
ATOM 1454 C CA . THR A 1 190 ? 9.763 -6.869 -17.909 1.00 89.69 190 THR A CA 1
ATOM 1455 C C . THR A 1 190 ? 8.983 -7.999 -18.577 1.00 89.69 190 THR A C 1
ATOM 1457 O O . THR A 1 190 ? 8.714 -9.003 -17.946 1.00 89.69 190 THR A O 1
ATOM 1460 N N . GLY A 1 191 ? 8.613 -7.857 -19.850 1.00 84.69 191 GLY A N 1
ATOM 1461 C CA . GLY A 1 191 ? 7.882 -8.924 -20.545 1.00 84.69 191 GLY A CA 1
ATOM 1462 C C . GLY A 1 191 ? 6.379 -8.947 -20.253 1.00 84.69 191 GLY A C 1
ATOM 1463 O O . GLY A 1 191 ? 5.837 -8.099 -19.526 1.00 84.69 191 GLY A O 1
ATOM 1464 N N . ASP A 1 192 ? 5.685 -9.860 -20.922 1.00 88.00 192 ASP A N 1
ATOM 1465 C CA . ASP A 1 192 ? 4.223 -9.944 -20.908 1.00 88.00 192 ASP A CA 1
ATOM 1466 C C . ASP A 1 192 ? 3.686 -10.564 -19.618 1.00 88.00 192 ASP A C 1
ATOM 1468 O O . ASP A 1 192 ? 2.619 -10.164 -19.150 1.00 88.00 192 ASP A O 1
ATOM 1472 N N . GLU A 1 193 ? 4.468 -11.428 -18.973 1.00 88.81 193 GLU A N 1
ATOM 1473 C CA . GLU A 1 193 ? 4.185 -12.002 -17.657 1.00 88.81 193 GLU A CA 1
ATOM 1474 C C . GLU A 1 193 ? 4.020 -10.924 -16.573 1.00 88.81 193 GLU A C 1
ATOM 1476 O O . GLU A 1 193 ? 3.210 -11.068 -15.662 1.00 88.81 193 GLU A O 1
ATOM 1481 N N . HIS A 1 194 ? 4.713 -9.790 -16.718 1.00 93.69 194 HIS A N 1
ATOM 1482 C CA . HIS A 1 194 ? 4.648 -8.657 -15.793 1.00 93.69 194 HIS A CA 1
ATOM 1483 C C . HIS A 1 194 ? 3.812 -7.487 -16.336 1.00 93.69 194 HIS A C 1
ATOM 1485 O O . HIS A 1 194 ? 3.865 -6.374 -15.800 1.00 93.69 194 HIS A O 1
ATOM 1491 N N . LYS A 1 195 ? 3.033 -7.689 -17.410 1.00 91.94 195 LYS A N 1
ATOM 1492 C CA . LYS A 1 195 ? 2.213 -6.633 -18.037 1.00 91.94 195 LYS A CA 1
ATOM 1493 C C . LYS A 1 195 ? 1.244 -5.983 -17.049 1.00 91.94 195 LYS A C 1
ATOM 1495 O O . LYS A 1 195 ? 1.150 -4.756 -17.017 1.00 91.94 195 LYS A O 1
ATOM 1500 N N . THR A 1 196 ? 0.581 -6.788 -16.223 1.00 93.69 196 THR A N 1
ATOM 1501 C CA . THR A 1 196 ? -0.340 -6.329 -15.173 1.00 93.69 196 THR A CA 1
ATOM 1502 C C . THR A 1 196 ? 0.381 -5.460 -14.147 1.00 93.69 196 THR A C 1
ATOM 1504 O O . THR A 1 196 ? 0.016 -4.303 -13.945 1.00 93.69 196 THR A O 1
ATOM 1507 N N . THR A 1 197 ? 1.483 -5.960 -13.588 1.00 96.81 197 THR A N 1
ATOM 1508 C CA . THR A 1 197 ? 2.308 -5.249 -12.602 1.00 96.81 197 THR A CA 1
ATOM 1509 C C . THR A 1 197 ? 2.818 -3.912 -13.141 1.00 96.81 197 THR A C 1
ATOM 1511 O O . THR A 1 197 ? 2.694 -2.877 -12.480 1.00 96.81 197 THR A O 1
ATOM 1514 N N . ARG A 1 198 ? 3.300 -3.888 -14.393 1.00 95.81 198 ARG A N 1
ATOM 1515 C CA . ARG A 1 198 ? 3.718 -2.649 -15.069 1.00 95.81 198 ARG A CA 1
ATOM 1516 C C . ARG A 1 198 ? 2.562 -1.670 -15.253 1.00 95.81 198 ARG A C 1
ATOM 1518 O O . ARG A 1 198 ? 2.744 -0.477 -15.013 1.00 95.81 198 ARG A O 1
ATOM 1525 N N . ARG A 1 199 ? 1.384 -2.147 -15.664 1.00 95.75 199 ARG A N 1
ATOM 1526 C CA . ARG A 1 199 ? 0.189 -1.309 -15.835 1.00 95.75 199 ARG A CA 1
ATOM 1527 C C . ARG A 1 199 ? -0.232 -0.676 -14.512 1.00 95.75 199 ARG A C 1
ATOM 1529 O O . ARG A 1 199 ? -0.356 0.546 -14.452 1.00 95.75 199 ARG A O 1
ATOM 1536 N N . VAL A 1 200 ? -0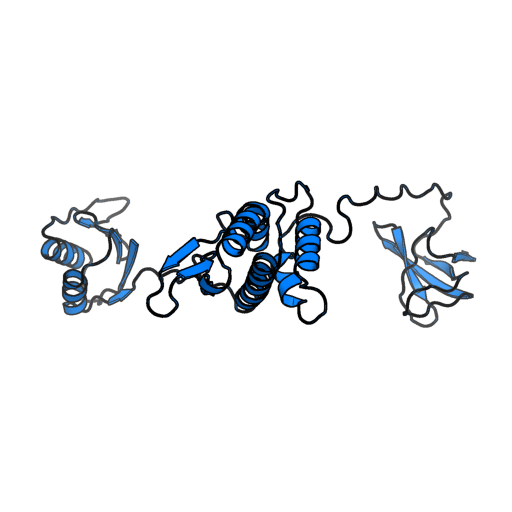.404 -1.477 -13.460 1.00 96.62 200 VAL A N 1
ATOM 1537 C CA . VAL A 1 200 ? -0.833 -1.003 -12.134 1.00 96.62 200 VAL A CA 1
ATOM 1538 C C . VAL A 1 200 ? 0.113 0.072 -11.606 1.00 96.62 200 VAL A C 1
ATOM 1540 O O . VAL A 1 200 ? -0.337 1.149 -11.226 1.00 96.62 200 VAL A O 1
ATOM 1543 N N . LEU A 1 201 ? 1.423 -0.170 -11.662 1.00 96.62 201 LEU A N 1
ATOM 1544 C CA . LEU A 1 201 ? 2.411 0.743 -11.084 1.00 96.62 201 LEU A CA 1
ATOM 1545 C C . LEU A 1 201 ? 2.683 1.994 -11.933 1.00 96.62 201 LEU A C 1
ATOM 1547 O O . LEU A 1 201 ? 3.404 2.878 -11.485 1.00 96.62 201 LEU A O 1
ATOM 1551 N N . THR A 1 202 ? 2.126 2.111 -13.143 1.00 95.06 202 THR A N 1
ATOM 1552 C CA . THR A 1 202 ? 2.372 3.273 -14.023 1.00 95.06 202 THR A CA 1
ATOM 1553 C C . THR A 1 202 ? 1.122 4.051 -14.422 1.00 95.06 202 THR A C 1
ATOM 1555 O O . THR A 1 202 ? 1.249 5.213 -14.824 1.00 95.06 202 THR A O 1
ATOM 1558 N N . ARG A 1 203 ? -0.080 3.468 -14.293 1.00 92.75 203 ARG A N 1
ATOM 1559 C CA . ARG A 1 203 ? -1.331 4.057 -14.809 1.00 92.75 203 ARG A CA 1
ATOM 1560 C C . ARG A 1 203 ? -1.665 5.433 -14.219 1.00 92.75 203 ARG A C 1
ATOM 1562 O O . ARG A 1 203 ? -2.180 6.278 -14.943 1.00 92.75 203 ARG A O 1
ATOM 1569 N N . HIS A 1 204 ? -1.315 5.686 -12.957 1.00 89.62 204 HIS A N 1
ATOM 1570 C CA . HIS A 1 204 ? -1.601 6.952 -12.263 1.00 89.62 204 HIS A CA 1
ATOM 1571 C C . HIS A 1 204 ? -0.433 7.948 -12.262 1.00 89.62 204 HIS A C 1
ATOM 1573 O O . HIS A 1 204 ? -0.572 9.062 -11.765 1.00 89.62 204 HIS A O 1
ATOM 1579 N N . LEU A 1 205 ? 0.719 7.572 -12.825 1.00 91.12 205 LEU A N 1
ATOM 1580 C CA . LEU A 1 205 ? 1.904 8.426 -12.838 1.00 91.12 205 LEU A CA 1
ATOM 1581 C C . LEU A 1 205 ? 1.874 9.410 -14.009 1.00 91.12 205 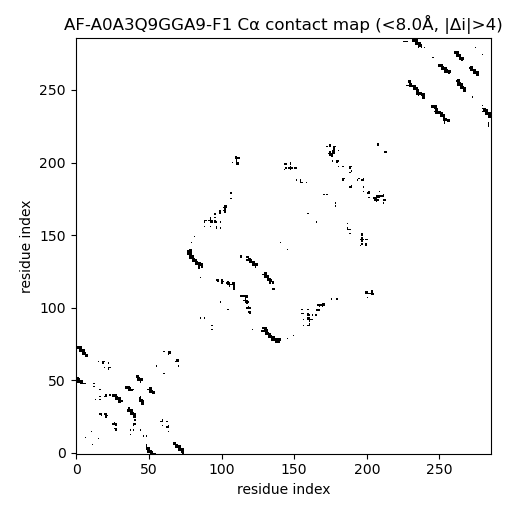LEU A C 1
ATOM 1583 O O . LEU A 1 205 ? 1.499 9.051 -15.130 1.00 91.12 205 LEU A O 1
ATOM 1587 N N . SER A 1 206 ? 2.314 10.641 -13.752 1.00 85.38 206 SER A N 1
ATOM 1588 C CA . SER A 1 206 ? 2.446 11.699 -14.752 1.00 85.38 206 SER A CA 1
ATOM 1589 C C . SER A 1 206 ? 3.700 11.519 -15.619 1.00 85.38 206 SER A C 1
ATOM 1591 O O . SER A 1 206 ? 4.657 10.833 -15.253 1.00 85.38 206 SER A O 1
ATOM 1593 N N . GLY A 1 207 ? 3.691 12.149 -16.796 1.00 84.50 207 GLY A N 1
ATOM 1594 C CA . GLY A 1 207 ? 4.830 12.175 -17.713 1.00 84.50 207 GLY A CA 1
ATOM 1595 C C . GLY A 1 207 ? 4.821 11.090 -18.795 1.00 84.50 207 GLY A C 1
ATOM 1596 O O . GLY A 1 207 ? 3.832 10.385 -19.034 1.00 84.50 207 GLY A O 1
ATOM 1597 N N . ASN A 1 208 ? 5.937 11.000 -19.517 1.00 79.31 208 ASN A N 1
ATOM 1598 C CA . ASN A 1 208 ? 6.106 10.122 -20.669 1.00 79.31 208 ASN A CA 1
ATOM 1599 C C . ASN A 1 208 ? 6.880 8.860 -20.272 1.00 79.31 208 ASN A C 1
ATOM 1601 O O . ASN A 1 208 ? 7.971 8.948 -19.726 1.00 79.31 208 ASN A O 1
ATOM 1605 N N . GLY A 1 209 ? 6.352 7.678 -20.593 1.00 77.12 209 GLY A N 1
ATOM 1606 C CA . GLY A 1 209 ? 7.029 6.424 -20.263 1.00 77.12 209 GLY A CA 1
ATOM 1607 C C . GLY A 1 209 ? 8.299 6.177 -21.078 1.00 77.12 209 GLY A C 1
ATOM 1608 O O . GLY A 1 209 ? 9.233 5.595 -20.546 1.00 77.12 209 GLY A O 1
ATOM 1609 N N . ALA A 1 210 ? 8.360 6.611 -22.338 1.00 71.88 210 ALA A N 1
ATOM 1610 C CA . ALA A 1 210 ? 9.450 6.317 -23.266 1.00 71.88 210 ALA A CA 1
ATOM 1611 C C . ALA A 1 210 ? 10.722 7.133 -22.994 1.00 71.88 210 ALA A C 1
ATOM 1613 O O . ALA A 1 210 ? 11.818 6.563 -23.008 1.00 71.88 210 ALA A O 1
ATOM 1614 N N . TRP A 1 211 ? 10.573 8.423 -22.689 1.00 70.88 211 TRP A N 1
ATOM 1615 C CA . TRP A 1 211 ? 11.672 9.389 -22.592 1.00 70.88 211 TRP A CA 1
ATOM 1616 C C . TRP A 1 211 ? 11.713 10.063 -21.223 1.00 70.88 211 TRP A C 1
ATOM 1618 O O . TRP A 1 211 ? 10.673 10.497 -20.740 1.00 70.88 211 TRP A O 1
ATOM 1628 N N . ARG A 1 212 ? 12.907 10.207 -20.622 1.00 74.50 212 ARG A N 1
ATOM 1629 C CA . ARG A 1 212 ? 13.080 10.917 -19.337 1.00 74.50 212 ARG A CA 1
ATOM 1630 C C . ARG A 1 212 ? 12.626 12.366 -19.459 1.00 74.50 212 ARG A C 1
ATOM 1632 O O . ARG A 1 212 ? 11.727 12.806 -18.755 1.00 74.50 212 ARG A O 1
ATOM 1639 N N . THR A 1 213 ? 13.213 13.054 -20.426 1.00 75.88 213 THR A N 1
ATOM 1640 C CA . THR A 1 213 ? 12.759 14.339 -20.940 1.00 75.88 213 THR A CA 1
ATOM 1641 C C . THR A 1 213 ? 12.317 14.054 -22.365 1.00 75.88 213 THR A C 1
ATOM 1643 O O . THR A 1 213 ? 13.143 13.543 -23.129 1.00 75.88 213 THR A O 1
ATOM 1646 N N . PRO A 1 214 ? 11.043 14.287 -22.726 1.00 61.41 214 PRO A N 1
ATOM 1647 C CA . PRO A 1 214 ? 10.623 14.163 -24.111 1.00 61.41 214 PRO A CA 1
ATOM 1648 C C . PRO A 1 214 ? 11.586 14.966 -24.989 1.00 61.41 214 PRO A C 1
ATOM 1650 O O . PRO A 1 214 ? 11.942 16.084 -24.600 1.00 61.41 214 PRO A O 1
ATOM 1653 N N . PRO A 1 215 ? 12.051 14.421 -26.128 1.00 58.97 215 PRO A N 1
ATOM 1654 C CA . PRO A 1 215 ? 12.756 15.253 -27.089 1.00 58.97 215 PRO A CA 1
ATOM 1655 C C . PRO A 1 215 ? 11.874 16.469 -27.372 1.00 58.97 215 PRO A C 1
ATOM 1657 O O . PRO A 1 215 ? 10.644 16.336 -27.400 1.00 58.97 215 PRO A O 1
ATOM 1660 N N . ALA A 1 216 ? 12.490 17.645 -27.541 1.00 48.75 216 ALA A N 1
ATOM 1661 C CA . ALA A 1 216 ? 11.755 18.800 -28.037 1.00 48.75 216 ALA A CA 1
ATOM 1662 C C . ALA A 1 216 ? 10.923 18.314 -29.229 1.00 48.75 216 ALA A C 1
ATOM 1664 O O . ALA A 1 216 ? 11.463 17.515 -30.015 1.00 48.75 216 ALA A O 1
ATOM 1665 N N . PRO A 1 217 ? 9.634 18.707 -29.343 1.00 46.03 217 PRO A N 1
ATOM 1666 C CA . PRO A 1 217 ? 8.907 18.438 -30.572 1.00 46.03 217 PRO A CA 1
ATOM 1667 C C . PRO A 1 217 ? 9.869 18.845 -31.671 1.00 46.03 217 PRO A C 1
ATOM 1669 O O . PRO A 1 217 ? 10.436 19.940 -31.590 1.00 46.03 217 PRO A O 1
ATOM 1672 N N . LYS A 1 218 ? 10.187 17.924 -32.590 1.00 38.88 218 LYS A N 1
ATOM 1673 C CA . LYS A 1 218 ? 10.947 18.322 -33.765 1.00 38.88 218 LYS A CA 1
ATOM 1674 C C . LYS A 1 218 ? 10.098 19.453 -34.313 1.00 38.88 218 LYS A C 1
ATOM 1676 O O . LYS A 1 218 ? 8.996 19.182 -34.785 1.00 38.88 218 LYS A O 1
ATOM 1681 N N . THR A 1 219 ? 10.546 20.704 -34.140 1.00 33.56 219 THR A N 1
ATOM 1682 C CA . THR A 1 219 ? 10.037 21.819 -34.923 1.00 33.56 219 THR A CA 1
ATOM 1683 C C . THR A 1 219 ? 10.015 21.217 -36.302 1.00 33.56 219 THR A C 1
ATOM 1685 O O . THR A 1 219 ? 11.078 20.700 -36.686 1.00 33.56 219 THR A O 1
ATOM 1688 N N . PRO A 1 220 ? 8.845 21.112 -36.962 1.00 38.44 220 PRO A N 1
ATOM 1689 C CA . PRO A 1 220 ? 8.825 20.593 -38.307 1.00 38.44 220 PRO A CA 1
ATOM 1690 C C . PRO A 1 220 ? 9.958 21.343 -38.970 1.00 38.44 220 PRO A C 1
ATOM 1692 O O . PRO A 1 220 ? 9.989 22.580 -38.908 1.00 38.44 220 PRO A O 1
ATOM 1695 N N . ALA A 1 221 ? 10.977 20.613 -39.445 1.00 35.00 221 ALA A N 1
ATOM 1696 C CA . ALA A 1 221 ? 11.908 21.244 -40.349 1.00 35.00 221 ALA A CA 1
ATOM 1697 C C . ALA A 1 221 ? 10.981 21.956 -41.319 1.00 35.00 221 ALA A C 1
ATOM 1699 O O . ALA A 1 221 ? 9.967 21.374 -41.716 1.00 35.00 221 ALA A O 1
ATOM 1700 N N . ALA A 1 222 ? 11.222 23.234 -41.562 1.00 37.00 222 ALA A N 1
ATOM 1701 C CA . ALA A 1 222 ? 10.527 23.928 -42.614 1.00 37.00 222 ALA A CA 1
ATOM 1702 C C . ALA A 1 222 ? 10.912 23.235 -43.936 1.00 37.00 222 ALA A C 1
ATOM 1704 O O . ALA A 1 222 ? 11.668 23.773 -44.728 1.00 37.00 222 ALA A O 1
ATOM 1705 N N . SER A 1 223 ? 10.432 22.011 -44.171 1.00 38.16 223 SER A N 1
ATOM 1706 C CA . SER A 1 223 ? 9.893 21.631 -45.447 1.00 38.16 223 SER A CA 1
ATOM 1707 C C . SER A 1 223 ? 8.697 22.549 -45.587 1.00 38.16 223 SER A C 1
ATOM 1709 O O . SER A 1 223 ? 7.640 22.336 -44.987 1.00 38.16 223 SER A O 1
ATOM 1711 N N . GLU A 1 224 ? 8.961 23.683 -46.223 1.00 36.41 224 GLU A N 1
ATOM 1712 C CA . GLU A 1 224 ? 8.151 24.135 -47.342 1.00 36.41 224 GLU A CA 1
ATOM 1713 C C . GLU A 1 224 ? 6.786 23.450 -47.375 1.00 36.41 224 GLU A C 1
ATOM 1715 O O . GLU A 1 224 ? 6.684 22.253 -47.650 1.00 36.41 224 GLU A O 1
ATOM 1720 N N . GLY A 1 225 ? 5.738 24.204 -47.049 1.00 47.59 225 GLY A N 1
ATOM 1721 C CA . GLY A 1 225 ? 4.380 23.706 -47.147 1.00 47.59 225 GLY A CA 1
ATOM 1722 C C . GLY A 1 225 ? 4.142 23.104 -48.527 1.00 47.59 225 GLY A C 1
ATOM 1723 O O . GLY A 1 225 ? 4.001 23.828 -49.505 1.00 47.59 225 GLY A O 1
ATOM 1724 N N . LEU A 1 226 ? 4.051 21.782 -48.606 1.00 53.78 226 LEU A N 1
ATOM 1725 C CA . LEU A 1 226 ? 3.456 21.113 -49.748 1.00 53.78 226 LEU A CA 1
ATOM 1726 C C . LEU A 1 226 ? 2.045 20.727 -49.341 1.00 53.78 226 LEU A C 1
ATOM 1728 O O . LEU A 1 226 ? 1.853 19.680 -48.746 1.00 53.78 226 LEU A O 1
ATOM 1732 N N . GLY A 1 227 ? 1.096 21.629 -49.600 1.00 63.38 227 GLY A N 1
ATOM 1733 C CA . GLY A 1 227 ? -0.233 21.378 -50.182 1.00 63.38 227 GLY A CA 1
ATOM 1734 C C . GLY A 1 227 ? -1.145 20.232 -49.716 1.00 63.38 227 GLY A C 1
ATOM 1735 O O . GLY A 1 227 ? -2.237 20.144 -50.261 1.00 63.38 227 GLY A O 1
ATOM 1736 N N . VAL A 1 228 ? -0.779 19.381 -48.757 1.00 75.81 228 VAL A N 1
ATOM 1737 C CA . VAL A 1 228 ? -1.568 18.214 -48.351 1.00 75.81 228 VAL A CA 1
ATOM 1738 C C . VAL A 1 228 ? -2.789 18.683 -47.570 1.00 75.81 228 VAL A C 1
ATOM 1740 O O . VAL A 1 228 ? -2.675 19.249 -46.481 1.00 75.81 228 VAL A O 1
ATOM 1743 N N . ARG A 1 229 ? -3.969 18.446 -48.135 1.00 81.62 229 ARG A N 1
ATOM 1744 C CA . ARG A 1 229 ? -5.270 18.730 -47.530 1.00 81.62 229 ARG A CA 1
ATOM 1745 C C . ARG A 1 229 ? -6.141 17.479 -47.621 1.00 81.62 229 ARG A C 1
ATOM 1747 O O . ARG A 1 229 ? -5.874 16.628 -48.469 1.00 81.62 229 ARG A O 1
ATOM 1754 N N . PRO A 1 230 ? -7.188 17.366 -46.789 1.00 82.38 230 PRO A N 1
ATOM 1755 C CA . PRO A 1 230 ? -8.251 16.399 -47.033 1.00 82.38 230 PRO A CA 1
ATOM 1756 C C . PRO A 1 230 ? -8.723 16.456 -48.493 1.00 82.38 230 PRO A C 1
ATOM 1758 O O . PRO A 1 230 ? -8.934 17.550 -49.022 1.00 82.38 230 PRO A O 1
ATOM 1761 N N . GLY A 1 231 ? -8.844 15.296 -49.132 1.00 79.44 231 GLY A N 1
ATOM 1762 C CA . GLY A 1 231 ? -9.202 15.138 -50.543 1.00 79.44 231 GLY A CA 1
ATOM 1763 C C . GLY A 1 231 ? -8.025 15.096 -51.523 1.00 79.44 231 GLY A C 1
ATOM 1764 O O . GLY A 1 231 ? -8.225 14.730 -52.678 1.00 79.44 231 GLY A O 1
ATOM 1765 N N . CYS A 1 232 ? -6.798 15.432 -51.106 1.00 87.44 232 CYS A N 1
ATOM 1766 C CA . CYS A 1 232 ? -5.633 15.299 -51.982 1.00 87.44 232 CYS A CA 1
ATOM 1767 C C . CYS A 1 232 ? -5.338 13.829 -52.282 1.00 87.44 232 CYS A C 1
ATOM 1769 O O . CYS A 1 232 ? -5.365 12.979 -51.383 1.00 87.44 232 CYS A O 1
ATOM 1771 N N . ARG A 1 233 ? -4.959 13.550 -53.529 1.00 89.50 233 ARG A N 1
ATOM 1772 C CA . ARG A 1 233 ? -4.461 12.236 -53.927 1.00 89.50 233 ARG A CA 1
ATOM 1773 C C . ARG A 1 233 ? -2.962 12.150 -53.679 1.00 89.50 233 ARG A C 1
ATOM 1775 O O . ARG A 1 233 ? -2.221 13.083 -53.994 1.00 89.50 233 ARG A O 1
ATOM 1782 N N . ILE A 1 234 ? -2.497 11.038 -53.124 1.00 89.81 234 ILE A N 1
ATOM 1783 C CA . ILE A 1 234 ? -1.080 10.846 -52.807 1.00 89.81 234 ILE A CA 1
ATOM 1784 C C . ILE A 1 234 ? -0.579 9.472 -53.249 1.00 89.81 234 ILE A C 1
ATOM 1786 O O . ILE A 1 234 ? -1.342 8.510 -53.268 1.00 89.81 234 ILE A O 1
ATOM 1790 N N . ARG A 1 235 ? 0.717 9.384 -53.565 1.00 89.06 235 ARG A N 1
ATOM 1791 C CA . ARG A 1 235 ? 1.438 8.142 -53.876 1.00 89.06 235 ARG A CA 1
ATOM 1792 C C . ARG A 1 235 ? 2.593 7.931 -52.909 1.00 89.06 235 ARG A C 1
ATOM 1794 O O . ARG A 1 235 ? 3.400 8.840 -52.714 1.00 89.06 235 ARG A O 1
ATOM 1801 N N . LEU A 1 236 ? 2.724 6.732 -52.356 1.00 87.56 236 LEU A N 1
ATOM 1802 C CA . LEU A 1 236 ? 3.866 6.351 -51.534 1.00 87.56 236 LEU A CA 1
ATOM 1803 C C . LEU A 1 236 ? 5.099 6.093 -52.414 1.00 87.56 236 LEU A C 1
ATOM 1805 O O . LEU A 1 236 ? 5.015 5.416 -53.434 1.00 87.56 236 LEU A O 1
ATOM 1809 N N . LEU A 1 237 ? 6.255 6.635 -52.037 1.00 81.75 237 LEU A N 1
ATOM 1810 C CA . LEU A 1 237 ? 7.504 6.556 -52.807 1.00 81.75 237 LEU A CA 1
ATOM 1811 C C . LEU A 1 237 ? 8.547 5.608 -52.199 1.00 81.75 237 LEU A C 1
ATOM 1813 O O . LEU A 1 237 ? 9.562 5.345 -52.842 1.00 81.75 237 LEU A O 1
ATOM 1817 N N . GLY A 1 238 ? 8.348 5.135 -50.970 1.00 76.25 238 GLY A N 1
ATOM 1818 C CA . GLY A 1 238 ? 9.263 4.221 -50.290 1.00 76.25 238 GLY A CA 1
ATOM 1819 C C . GLY A 1 238 ? 8.504 3.175 -49.491 1.00 76.25 238 GLY A C 1
ATOM 1820 O O . GLY A 1 238 ? 7.392 3.438 -49.042 1.00 76.25 238 GLY A O 1
ATOM 1821 N N . ASP A 1 239 ? 9.103 2.000 -49.332 1.00 68.38 239 ASP A N 1
ATOM 1822 C CA . ASP A 1 239 ? 8.535 0.963 -48.479 1.00 68.38 239 ASP A CA 1
ATOM 1823 C C . ASP A 1 239 ? 8.552 1.436 -47.024 1.00 68.38 239 ASP A C 1
ATOM 1825 O O . ASP A 1 239 ? 9.515 2.060 -46.567 1.00 68.38 239 ASP A O 1
ATOM 1829 N N . SER A 1 240 ? 7.460 1.178 -46.311 1.00 63.28 240 SER A N 1
ATOM 1830 C CA . SER A 1 240 ? 7.402 1.451 -44.880 1.00 63.28 240 SER A CA 1
ATOM 1831 C C . SER A 1 240 ? 8.061 0.298 -44.129 1.00 63.28 240 SER A C 1
ATOM 1833 O O . SER A 1 240 ? 7.689 -0.855 -44.326 1.00 63.28 240 SER A O 1
ATOM 1835 N N . ASP A 1 241 ? 8.970 0.605 -43.202 1.00 56.81 241 ASP A N 1
ATOM 1836 C CA . ASP A 1 241 ? 9.580 -0.382 -42.292 1.00 56.81 241 ASP A CA 1
ATOM 1837 C C . ASP A 1 241 ? 8.587 -0.922 -41.234 1.00 56.81 241 ASP A C 1
ATOM 1839 O O . ASP A 1 241 ? 8.973 -1.608 -40.285 1.00 56.81 241 ASP A O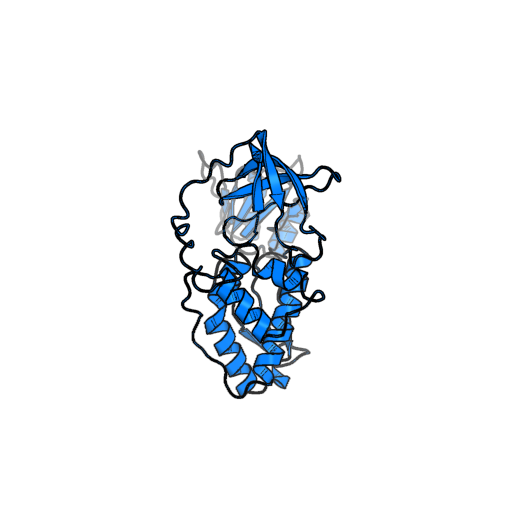 1
ATOM 1843 N N . THR A 1 242 ? 7.296 -0.598 -41.348 1.00 55.16 242 THR A N 1
ATOM 1844 C CA . THR A 1 242 ? 6.259 -1.106 -40.449 1.00 55.16 242 THR A CA 1
ATOM 1845 C C . THR A 1 242 ? 5.781 -2.490 -40.894 1.00 55.16 242 THR A C 1
ATOM 1847 O O . THR A 1 242 ? 5.542 -2.734 -42.075 1.00 55.16 242 THR A O 1
ATOM 1850 N N . GLU A 1 243 ? 5.562 -3.402 -39.935 1.00 48.97 243 GLU A N 1
ATOM 1851 C CA . GLU A 1 243 ? 5.041 -4.765 -40.181 1.00 48.97 243 GLU A CA 1
ATOM 1852 C C . GLU A 1 243 ? 3.688 -4.798 -40.928 1.00 48.97 243 GLU A C 1
ATOM 1854 O O . GLU A 1 243 ? 3.240 -5.859 -41.356 1.00 48.97 243 GLU A O 1
ATOM 1859 N N . ALA A 1 244 ? 3.039 -3.644 -41.109 1.00 56.50 244 ALA A N 1
ATOM 1860 C CA . ALA A 1 244 ? 1.731 -3.495 -41.731 1.00 56.50 244 ALA A CA 1
ATOM 1861 C C . ALA A 1 244 ? 1.757 -3.358 -43.273 1.00 56.50 244 ALA A C 1
ATOM 1863 O O . ALA A 1 244 ? 0.695 -3.361 -43.889 1.00 56.50 244 ALA A O 1
ATOM 1864 N N . GLY A 1 245 ? 2.937 -3.310 -43.911 1.00 61.91 245 GLY A N 1
ATOM 1865 C CA . GLY A 1 245 ? 3.083 -3.686 -45.326 1.00 61.91 245 GLY A CA 1
ATOM 1866 C C . GLY A 1 245 ? 2.737 -2.638 -46.393 1.00 61.91 245 GLY A C 1
ATOM 1867 O O . GLY A 1 245 ? 2.387 -3.033 -47.506 1.00 61.91 245 GLY A O 1
ATOM 1868 N N . LEU A 1 246 ? 2.869 -1.336 -46.112 1.00 70.06 246 LEU A N 1
ATOM 1869 C CA . LEU A 1 246 ? 2.789 -0.309 -47.161 1.00 70.06 246 LEU A CA 1
ATOM 1870 C C . LEU A 1 246 ? 3.968 -0.425 -48.138 1.00 70.06 246 LEU A C 1
ATOM 1872 O O . LEU A 1 246 ? 5.131 -0.417 -47.727 1.00 70.06 246 LEU A O 1
ATOM 1876 N N . ARG A 1 247 ? 3.659 -0.492 -49.435 1.00 77.62 247 ARG A N 1
ATOM 1877 C CA . ARG A 1 247 ? 4.633 -0.662 -50.520 1.00 77.62 247 ARG A CA 1
ATOM 1878 C C . ARG A 1 247 ? 4.768 0.603 -51.348 1.00 77.62 247 ARG A C 1
ATOM 1880 O O . ARG A 1 247 ? 3.777 1.282 -51.637 1.00 77.62 247 ARG A O 1
ATOM 1887 N N . ALA A 1 248 ? 5.984 0.887 -51.797 1.00 83.62 248 ALA A N 1
ATOM 1888 C CA . ALA A 1 248 ? 6.216 1.947 -52.765 1.00 83.62 248 ALA A CA 1
ATOM 1889 C C . ALA A 1 248 ? 5.311 1.764 -54.003 1.00 83.62 248 ALA A C 1
ATOM 1891 O O . ALA A 1 248 ? 5.173 0.667 -54.545 1.00 83.62 248 ALA A O 1
ATOM 1892 N N . GLY A 1 249 ? 4.687 2.853 -54.448 1.00 83.88 249 GLY A N 1
ATOM 1893 C CA . GLY A 1 249 ? 3.742 2.886 -55.563 1.00 83.88 249 GLY A CA 1
ATOM 1894 C C . GLY A 1 2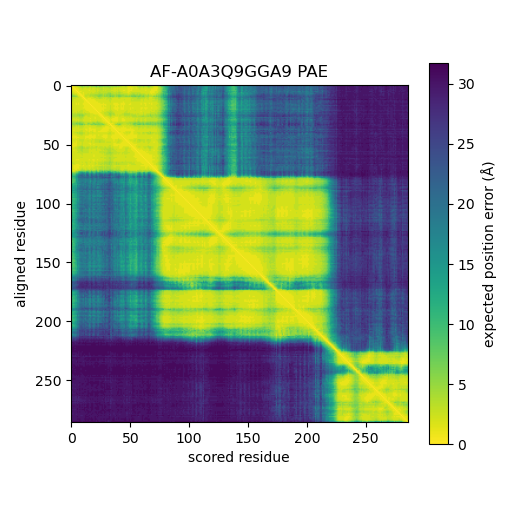49 ? 2.267 2.840 -55.162 1.00 83.88 249 GLY A C 1
ATOM 1895 O O . GLY A 1 249 ? 1.429 3.115 -56.015 1.00 83.88 249 GLY A O 1
ATOM 1896 N N . MET A 1 250 ? 1.935 2.550 -53.899 1.00 87.69 250 MET A N 1
ATOM 1897 C CA . MET A 1 250 ? 0.547 2.611 -53.423 1.00 87.69 250 MET A CA 1
ATOM 1898 C C . MET A 1 250 ? -0.011 4.033 -53.503 1.00 87.69 250 MET A C 1
ATOM 1900 O O . MET A 1 250 ? 0.709 4.999 -53.247 1.00 87.69 250 MET A O 1
ATOM 1904 N N . GLU A 1 251 ? -1.295 4.152 -53.834 1.00 91.69 251 GLU A N 1
ATOM 1905 C CA . GLU A 1 251 ? -2.010 5.423 -53.953 1.00 91.69 251 GLU A CA 1
ATOM 1906 C C . GLU A 1 251 ? -3.237 5.466 -53.046 1.00 91.69 251 GLU A C 1
ATOM 1908 O O . GLU A 1 251 ? -3.859 4.441 -52.760 1.00 91.69 251 GLU A O 1
ATOM 1913 N N . GLY A 1 252 ? -3.564 6.664 -52.570 1.00 89.25 252 GLY A N 1
ATOM 1914 C CA . GLY A 1 252 ? -4.661 6.872 -51.637 1.00 89.25 252 GLY A CA 1
ATOM 1915 C C . GLY A 1 252 ? -5.136 8.318 -51.581 1.00 89.25 252 GLY A C 1
ATOM 1916 O O . GLY A 1 252 ? -4.482 9.230 -52.096 1.00 89.25 252 GLY A O 1
ATOM 1917 N N . GLU A 1 253 ? -6.293 8.525 -50.960 1.00 88.75 253 GLU A N 1
ATOM 1918 C CA . GLU A 1 253 ? -6.858 9.849 -50.692 1.00 88.75 253 GLU A CA 1
ATOM 1919 C C . GLU A 1 253 ? -6.626 10.251 -49.243 1.00 88.75 253 GLU A C 1
ATOM 1921 O O . GLU A 1 253 ? -6.854 9.471 -48.318 1.00 88.75 253 GLU A O 1
ATOM 1926 N N . VAL A 1 254 ? -6.206 11.490 -49.028 1.00 87.94 254 VAL A N 1
ATOM 1927 C CA . VAL A 1 254 ? -6.032 12.034 -47.684 1.00 87.94 254 VAL A CA 1
ATOM 1928 C C . VAL A 1 254 ? -7.398 12.275 -47.053 1.00 87.94 254 VAL A C 1
ATOM 1930 O O . VAL A 1 254 ? -8.169 13.107 -47.520 1.00 87.94 254 VAL A O 1
ATOM 1933 N N . ILE A 1 255 ? -7.679 11.592 -45.948 1.00 83.56 255 ILE A N 1
ATOM 1934 C CA . ILE A 1 255 ? -8.920 11.759 -45.188 1.00 83.56 255 ILE A CA 1
ATOM 1935 C C . ILE A 1 255 ? -8.793 12.960 -44.249 1.00 83.56 255 ILE A C 1
ATOM 1937 O O . ILE A 1 255 ? -9.659 13.831 -44.205 1.00 83.56 255 ILE A O 1
ATOM 1941 N N . VAL A 1 256 ? -7.716 13.000 -43.460 1.00 81.75 256 VAL A N 1
ATOM 1942 C CA . VAL A 1 256 ? -7.510 14.027 -42.433 1.00 81.75 256 VAL A CA 1
ATOM 1943 C C . VAL A 1 256 ? -6.036 14.135 -42.059 1.00 81.75 256 VAL A C 1
ATOM 1945 O O . VAL A 1 256 ? -5.305 13.149 -42.091 1.00 81.75 256 VAL A O 1
ATOM 1948 N N . VAL A 1 257 ? -5.603 15.337 -41.679 1.00 83.12 257 VAL A N 1
ATOM 1949 C CA . VAL A 1 257 ? -4.312 15.557 -41.019 1.00 83.12 257 VAL A CA 1
ATOM 1950 C C . VAL A 1 257 ? -4.597 15.894 -39.562 1.00 83.12 257 VAL A C 1
ATOM 1952 O O . VAL A 1 257 ? -5.312 16.858 -39.284 1.00 83.12 257 VAL A O 1
ATOM 1955 N N . ASP A 1 258 ? -4.109 15.071 -38.636 1.00 80.12 258 ASP A N 1
ATOM 1956 C CA . ASP A 1 258 ? -4.374 15.275 -37.211 1.00 80.12 258 ASP A CA 1
ATOM 1957 C C . ASP A 1 258 ? -3.486 16.370 -36.593 1.00 80.12 258 ASP A C 1
ATOM 1959 O O . ASP A 1 258 ? -2.559 16.894 -37.213 1.00 80.12 258 ASP A O 1
ATOM 1963 N N . SER A 1 259 ? -3.762 16.731 -35.337 1.00 67.56 259 SER A N 1
ATOM 1964 C CA . SER A 1 259 ? -3.020 17.775 -34.617 1.00 67.56 259 SER A CA 1
ATOM 1965 C C . SER A 1 259 ? -1.556 17.419 -34.327 1.00 67.56 259 SER A C 1
ATOM 1967 O O . SER A 1 259 ? -0.809 18.278 -33.861 1.00 67.56 259 SER A O 1
ATOM 1969 N N . LEU A 1 260 ? -1.150 16.166 -34.554 1.00 72.06 260 LEU A N 1
ATOM 1970 C CA . LEU A 1 260 ? 0.237 15.711 -34.448 1.00 72.06 260 LEU A CA 1
ATOM 1971 C C . LEU A 1 260 ? 0.956 15.743 -35.807 1.00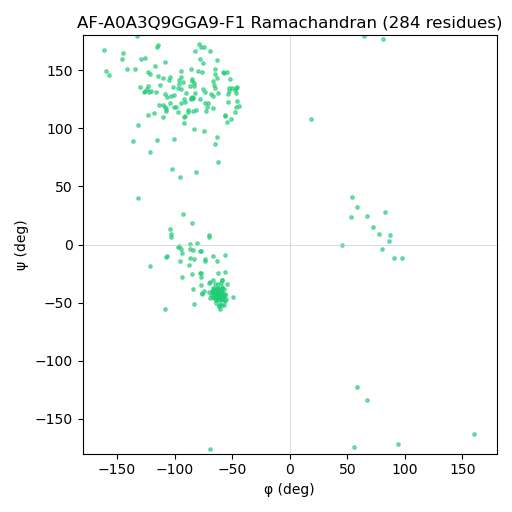 72.06 260 LEU A C 1
ATOM 1973 O O . LEU A 1 260 ? 2.161 15.504 -35.855 1.00 72.06 260 LEU A O 1
ATOM 1977 N N . GLY A 1 261 ? 0.244 16.078 -36.888 1.00 76.31 261 GLY A N 1
ATOM 1978 C CA . GLY A 1 261 ? 0.773 16.150 -38.247 1.00 76.31 261 GLY A CA 1
ATOM 1979 C C . GLY A 1 261 ? 0.731 14.823 -39.005 1.00 76.31 261 GLY A C 1
ATOM 1980 O O . GLY A 1 261 ? 1.291 14.753 -40.097 1.00 76.31 261 GLY A O 1
ATOM 1981 N N . THR A 1 262 ? 0.082 13.784 -38.469 1.00 83.56 262 THR A N 1
ATOM 1982 C CA . THR A 1 262 ? -0.080 12.505 -39.177 1.00 83.56 262 THR A CA 1
ATOM 1983 C C . THR A 1 262 ? -1.117 12.660 -40.282 1.00 83.56 262 THR A C 1
ATOM 1985 O O . THR A 1 262 ? -2.218 13.160 -40.040 1.00 83.56 262 THR A O 1
ATOM 1988 N N . ILE A 1 263 ? -0.786 12.207 -41.487 1.00 87.12 263 ILE A N 1
ATOM 1989 C CA . ILE A 1 263 ? -1.671 12.208 -42.651 1.00 87.12 263 ILE A CA 1
ATOM 1990 C C . ILE A 1 263 ? -2.399 10.865 -42.684 1.00 87.12 263 ILE A C 1
ATOM 1992 O O . ILE A 1 263 ? -1.789 9.837 -42.959 1.00 87.12 263 ILE A O 1
ATOM 1996 N N . HIS A 1 264 ? -3.698 10.861 -42.413 1.00 85.31 264 HIS A N 1
ATOM 1997 C CA . HIS A 1 264 ? -4.543 9.670 -42.510 1.00 85.31 264 HIS A CA 1
ATOM 1998 C C . HIS A 1 264 ? -5.019 9.506 -43.950 1.00 85.31 264 HIS A C 1
ATOM 2000 O O . HIS A 1 264 ? -5.568 10.448 -44.525 1.00 85.31 264 HIS A O 1
ATOM 2006 N N . VAL A 1 265 ? -4.809 8.324 -44.529 1.00 86.69 265 VAL A N 1
ATOM 2007 C CA . VAL A 1 265 ? -5.007 8.064 -45.960 1.00 86.69 265 VAL A CA 1
ATOM 2008 C C . VAL A 1 265 ? -5.935 6.865 -46.137 1.00 86.69 265 VAL A C 1
ATOM 2010 O O . VAL A 1 265 ? -5.728 5.823 -45.516 1.00 86.69 265 VAL A O 1
ATOM 2013 N N . ALA A 1 266 ? -6.951 7.018 -46.984 1.00 85.88 266 ALA A N 1
ATOM 2014 C CA . ALA A 1 266 ? -7.718 5.913 -47.545 1.00 85.88 266 ALA A CA 1
ATOM 2015 C C . ALA A 1 266 ? -6.955 5.370 -48.757 1.00 85.88 266 ALA A C 1
ATOM 2017 O O . ALA A 1 266 ? -7.000 5.973 -49.832 1.00 85.88 266 ALA A O 1
ATOM 2018 N N . TRP A 1 267 ? -6.223 4.271 -48.585 1.00 88.50 267 TRP A N 1
ATOM 2019 C CA . TRP A 1 267 ? -5.494 3.635 -49.682 1.00 88.50 267 TRP A CA 1
ATOM 2020 C C . TRP A 1 267 ? -6.445 2.842 -50.588 1.00 88.50 267 TRP A C 1
ATOM 2022 O O . TRP A 1 267 ? -7.446 2.295 -50.122 1.00 88.50 267 TRP A O 1
ATOM 2032 N N . ASP A 1 268 ? -6.130 2.754 -51.883 1.00 87.25 268 ASP A N 1
ATOM 2033 C CA . ASP A 1 268 ? -6.978 2.064 -52.875 1.00 87.25 268 ASP A CA 1
ATOM 2034 C C . ASP A 1 268 ? -7.153 0.568 -52.620 1.00 87.25 268 ASP A C 1
ATOM 2036 O O . ASP A 1 268 ? -8.143 -0.032 -53.037 1.00 87.25 268 ASP A O 1
ATOM 2040 N N . ASP A 1 269 ? -6.201 -0.044 -51.925 1.00 80.81 269 ASP A N 1
ATOM 2041 C CA . ASP A 1 269 ? -6.269 -1.449 -51.535 1.00 80.81 269 ASP A CA 1
ATOM 2042 C C . ASP A 1 269 ? -7.133 -1.688 -50.283 1.00 80.81 269 ASP A C 1
ATOM 2044 O O . ASP A 1 269 ? -7.277 -2.826 -49.833 1.00 80.81 269 ASP A O 1
ATOM 2048 N N . GLY A 1 270 ? -7.723 -0.625 -49.728 1.00 73.75 270 GLY A N 1
ATOM 2049 C CA . GLY A 1 270 ? -8.569 -0.661 -48.540 1.00 73.75 270 GLY A CA 1
ATOM 2050 C C . GLY A 1 270 ? -7.807 -0.568 -47.218 1.00 73.75 270 GLY A C 1
ATOM 2051 O O . GLY A 1 270 ? -8.438 -0.636 -46.161 1.00 73.75 270 GLY A O 1
ATOM 2052 N N . THR A 1 271 ? -6.479 -0.405 -47.235 1.00 79.31 271 THR A N 1
ATOM 2053 C CA . THR A 1 271 ? -5.707 -0.162 -46.008 1.00 79.31 271 THR A CA 1
ATOM 2054 C C . THR A 1 271 ? -5.886 1.277 -45.505 1.00 79.31 271 THR A C 1
ATOM 2056 O O . THR A 1 271 ? -6.240 2.191 -46.250 1.00 79.31 271 THR A O 1
ATOM 2059 N N . SER A 1 272 ? -5.661 1.493 -44.205 1.00 70.38 272 SER A N 1
ATOM 2060 C CA . SER A 1 272 ? -5.905 2.783 -43.535 1.00 70.38 272 SER A CA 1
ATOM 2061 C C . SER A 1 272 ? -4.722 3.234 -42.668 1.00 70.38 272 SER A C 1
ATOM 2063 O O . SER A 1 272 ? -4.898 3.686 -41.534 1.00 70.38 272 SER A O 1
ATOM 2065 N N . LEU A 1 273 ? -3.499 3.034 -43.162 1.00 82.44 273 LEU A N 1
ATOM 2066 C CA . LEU A 1 273 ? -2.270 3.417 -42.464 1.00 82.44 273 LEU A CA 1
ATOM 2067 C C . LEU A 1 273 ? -1.945 4.895 -42.704 1.00 82.44 273 LEU A C 1
ATOM 2069 O O . LEU A 1 273 ? -2.043 5.386 -43.829 1.00 82.44 273 LEU A O 1
ATOM 2073 N N . GLY A 1 274 ? -1.559 5.595 -41.637 1.00 83.00 274 GLY A N 1
ATOM 2074 C CA . GLY A 1 274 ? -1.185 7.006 -41.693 1.00 83.00 274 GLY A CA 1
ATOM 2075 C C . GLY A 1 274 ? 0.282 7.218 -42.069 1.00 83.00 274 GLY A C 1
ATOM 2076 O O . GLY A 1 274 ? 1.128 6.384 -41.757 1.00 83.00 274 GLY A O 1
ATOM 2077 N N . LEU A 1 275 ? 0.576 8.352 -42.706 1.00 84.38 275 LEU A N 1
ATOM 2078 C CA . LEU A 1 275 ? 1.928 8.793 -43.050 1.00 84.38 275 LEU A CA 1
ATOM 2079 C C . LEU A 1 275 ? 2.400 9.903 -42.114 1.00 84.38 275 LEU A C 1
ATOM 2081 O O . LEU A 1 275 ? 1.633 10.793 -41.738 1.00 84.38 275 LEU A O 1
ATOM 2085 N N . ILE A 1 276 ? 3.686 9.892 -41.793 1.00 83.19 276 ILE A N 1
ATOM 2086 C CA . ILE A 1 276 ? 4.351 10.895 -40.972 1.00 83.19 276 ILE A CA 1
ATOM 2087 C C . ILE A 1 276 ? 5.249 11.752 -41.879 1.00 83.19 276 ILE A C 1
ATOM 2089 O O . ILE A 1 276 ? 6.251 11.255 -42.409 1.00 83.19 276 ILE A O 1
ATOM 2093 N N . PRO A 1 277 ? 4.951 13.055 -42.040 1.00 75.56 277 PRO A N 1
ATOM 2094 C CA . PRO A 1 277 ? 5.787 13.973 -42.806 1.00 75.56 277 PRO A CA 1
ATOM 2095 C C . PRO A 1 277 ? 7.249 13.964 -42.340 1.00 75.56 277 PRO A C 1
ATOM 2097 O O . PRO A 1 277 ? 7.549 14.096 -41.152 1.00 75.56 277 PRO A O 1
ATOM 2100 N N . GLY A 1 278 ? 8.174 13.805 -43.289 1.00 70.88 278 GLY A N 1
ATOM 2101 C CA . GLY A 1 278 ? 9.617 13.756 -43.027 1.00 70.88 278 GLY A CA 1
ATOM 2102 C C . GLY A 1 278 ? 10.144 12.408 -42.521 1.00 70.88 278 GLY A C 1
ATOM 2103 O O . GLY A 1 278 ? 11.357 12.265 -42.365 1.00 70.88 278 GLY A O 1
ATOM 2104 N N . VAL A 1 279 ? 9.265 11.430 -42.287 1.00 76.31 279 VAL A N 1
ATOM 2105 C CA . VAL A 1 279 ? 9.629 10.027 -42.031 1.00 76.31 279 VAL A CA 1
ATOM 2106 C C . VAL A 1 279 ? 9.254 9.187 -43.245 1.00 76.31 279 VAL A C 1
ATOM 2108 O O . VAL A 1 279 ? 10.124 8.560 -43.846 1.00 76.31 279 VAL A O 1
ATOM 2111 N N . ASP A 1 280 ? 7.988 9.245 -43.655 1.00 82.19 280 ASP A N 1
ATOM 2112 C CA . ASP A 1 280 ? 7.505 8.552 -44.841 1.00 82.19 280 ASP A CA 1
ATOM 2113 C C . ASP A 1 280 ? 7.752 9.386 -46.102 1.00 82.19 280 ASP A C 1
ATOM 2115 O O . ASP A 1 280 ? 7.633 10.616 -46.111 1.00 82.19 280 ASP A O 1
ATOM 2119 N N . ARG A 1 281 ? 8.096 8.706 -47.198 1.00 83.31 281 ARG A N 1
ATOM 2120 C CA . ARG A 1 281 ? 8.364 9.342 -48.494 1.00 83.31 281 ARG A CA 1
ATOM 2121 C C . ARG A 1 281 ? 7.141 9.200 -49.387 1.00 83.31 281 ARG A C 1
ATOM 2123 O O . ARG A 1 281 ? 6.789 8.084 -49.745 1.00 83.31 281 ARG A O 1
ATOM 2130 N N . TYR A 1 282 ? 6.535 10.310 -49.792 1.00 87.25 282 TYR A N 1
ATOM 2131 C CA . TYR A 1 282 ? 5.327 10.328 -50.621 1.00 87.25 282 TYR A CA 1
ATOM 2132 C C . TYR A 1 282 ? 5.322 11.507 -51.607 1.00 87.25 282 TYR A C 1
ATOM 2134 O O . TYR A 1 282 ? 6.099 12.453 -51.471 1.00 87.25 282 TYR A O 1
ATOM 2142 N N . GLN A 1 283 ? 4.440 11.444 -52.604 1.00 87.12 283 GLN A N 1
ATOM 2143 C CA . GLN A 1 283 ? 4.185 12.487 -53.597 1.00 87.12 283 GLN A CA 1
ATOM 2144 C C . GLN A 1 283 ? 2.702 12.868 -53.581 1.00 87.12 283 GLN A C 1
ATOM 2146 O O . GLN A 1 283 ? 1.851 11.985 -53.618 1.00 87.12 283 GLN A O 1
ATOM 2151 N N . VAL A 1 284 ? 2.388 14.166 -53.574 1.00 87.81 284 VAL A N 1
ATOM 2152 C CA . VAL A 1 284 ? 1.018 14.666 -53.785 1.00 87.81 284 VAL A CA 1
ATOM 2153 C C . VAL A 1 284 ? 0.755 14.752 -55.286 1.00 87.81 284 VAL A C 1
ATOM 2155 O O . VAL A 1 284 ? 1.550 15.348 -56.012 1.00 87.81 284 VAL A O 1
ATOM 2158 N N . LEU A 1 285 ? -0.325 14.129 -55.749 1.00 82.19 285 LEU A N 1
ATOM 2159 C CA . LEU A 1 285 ? -0.686 14.030 -57.165 1.00 82.19 285 LEU A CA 1
ATOM 2160 C C . LEU A 1 285 ? -1.685 15.112 -57.612 1.00 82.19 285 LEU A C 1
ATOM 2162 O O . LEU A 1 285 ? -1.841 15.317 -58.814 1.00 82.19 285 LEU A O 1
ATOM 2166 N N . GLY A 1 286 ? -2.321 15.811 -56.667 1.00 68.75 286 GLY A N 1
ATOM 2167 C CA . GLY A 1 286 ? -3.336 16.841 -56.914 1.00 68.75 286 GLY A CA 1
ATOM 2168 C C . GLY A 1 286 ? -4.406 16.834 -55.839 1.00 68.75 286 GLY A C 1
ATOM 2169 O O . GLY A 1 286 ? -4.754 15.723 -55.380 1.00 68.75 286 GLY A O 1
#

Foldseek 3Di:
DKKAKDDDPPDDLVVLQVLLLVQVVFDWDQPDPDFRWTDRPQWIQTPNRMIDGDDDDPSSVCSCVVNVIDIDPDPQLPFDKDKDQCVLLPPQLVVQLQLCQLQCQVLQCQLQVFPGRWGWDWDQDPPRGTITIGRRTSHYDDPLLVVLVVLVVVLSSVCSSPDPHDDSHHPPAPFSLQSQLVVCVVSVCDDPVNVSSNCSRRVRTDHDNPDSDPDDLPPPPPPPDDDDDQFWKKFFQQWDPDPPTDHGGWIFGFHDQDPSRWTFTCTPVRDTDTDHPPRTHMDTPD

Organism: NCBI:txid1661

Nearest PDB structures (foldseek):
  4bac-assembly1_A-2  TM=4.552E-01  e=3.095E-01  Human spumaretrovirus
  3pe0-assembly2_B  TM=3.450E-01  e=6.962E-02  Homo sapiens
  3oyj-assembly1_A-2  TM=4.918E-01  e=5.819E-01  Human spumaretrovirus
  3s3n-assembly1_A-2  TM=4.775E-01  e=9.209E-01  Human spumaretrovirus
  6rny-assembly1_O  TM=4.289E-01  e=6.912E-01  Human spumaretrovirus

pLDDT: mean 86.53, std 13.43, range [33.56, 97.88]

Solvent-accessible surface area (backbone atoms only — not comparable to full-atom values): 16027 Å² total; per-residue (Å²): 91,54,28,44,47,49,68,46,95,88,59,51,72,71,56,53,40,50,51,53,8,63,68,68,75,38,63,60,43,76,63,44,82,92,64,53,22,32,41,32,72,77,32,38,39,39,70,84,39,32,41,34,26,74,85,82,47,70,70,51,51,50,59,40,44,76,70,58,33,45,74,41,70,48,79,74,59,55,40,44,66,54,74,44,67,38,66,84,31,46,70,67,13,47,52,30,40,52,33,44,28,70,20,42,9,57,59,50,11,52,19,70,71,40,97,54,61,35,60,74,43,80,46,82,41,93,91,66,39,45,25,38,36,34,68,69,37,61,46,65,69,57,71,68,57,50,52,27,49,51,55,50,50,52,32,50,52,54,48,18,53,70,48,94,73,71,74,62,63,46,82,92,54,98,17,46,18,17,51,46,50,54,48,34,54,74,51,63,52,52,68,76,92,25,43,64,37,50,46,57,54,34,72,65,35,51,66,45,63,92,34,77,68,70,73,74,76,74,68,72,70,83,70,68,87,71,87,80,44,62,72,27,32,34,33,32,67,43,66,48,96,52,96,85,65,54,48,52,71,44,43,26,34,28,66,42,66,49,99,86,56,39,36,33,26,50,30,78,88,71,49,73,67,63,42,43,80,91,75,53,50,66,45,81,77,86

Mean predicted aligned error: 16.73 Å

Radius of gyration: 31.53 Å; Cα contacts (8 Å, |Δi|>4): 468; chains: 1; bounding box: 66×43×92 Å